Protein AF-0000000087542615 (afdb_homodimer)

Nearest PDB structures (foldseek):
  3e6q-assembly3_H  TM=9.202E-01  e=7.807E-13  Pseudomonas aeruginosa
  4nwq-assembly1_B  TM=9.171E-01  e=1.167E-12  Pseudomonas aeruginosa PAO1
  6c9i-assembly1_H  TM=9.096E-01  e=4.464E-12  Pseudomonas aeruginosa PAO1
  1otg-assembly1_C  TM=8.080E-01  e=9.118E-08  Escherichia coli C
  8ur2-assembly2_E  TM=6.636E-01  e=3.984E-04  Trichomonas vaginalis G3

pLDDT: mean 96.92, std 3.76, range [67.75, 98.94]

Foldseek 3Di:
DKEKEKEWEPLFPLQDFVVLFVQLLVLVVVLVPDDSV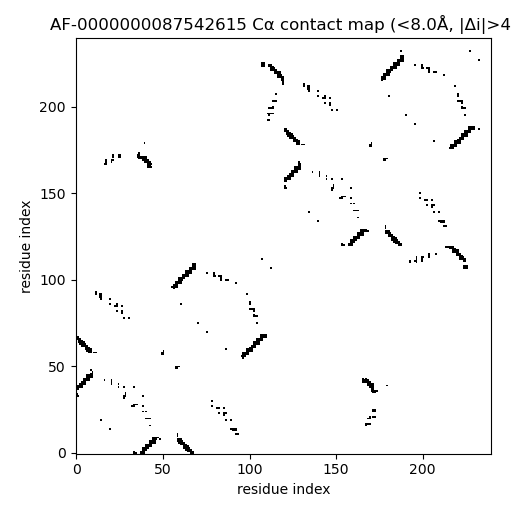PYHYDYDYDYDDDDDDDPFAEIEMEMEMEDAPDDDPVSVVVSFVSSQVSVVVSDDGDPRYHYYYGYHYHHDHPVPDDDDDDDD/DKEKEKEWEPLFPLQDFVVLFVQLLVLVVVLVPDDSVVYHYDYDYDHDDDDPDDDFAEIEMEMEMEDAPDDDPVSVVVSFVSSQVSVVVSDDGDPRYHYYYGYHYHHDHNVPDDDDDDDD

Organism: NCBI:txid47879

Sequence (240 aa):
MPHLHIEYTANLPELNADVALLRLNNTLVASGQFAEADIKSRAVKVEHFRVGTGLGERGFVHVQLALLSGRSPEIKKQLGESLLTVVQDLGPWPAGLSVQFSVEIVDMDRGCYAKAILDSMPHLHIEYTANLPELNADVALLRLNNTLVASGQFAEADIKSRAVKVEHFRVGTGLGERGFVHVQLALLSGRSPEIKKQLGESLLTVVQDLGPWPAGLSVQFSVEIVDMDRGCYAKAILDS

Radius of gyration: 18.82 Å; Cα contacts (8 Å, |Δi|>4): 456; chains: 2; bounding box: 52×52×35 Å

Secondary structure (DSSP, 8-state):
--EEEEEEETT-TT--HHHHHHHHHHHHHHTTSS-GGG-EEEEEEE-S--SSSSSS-EEEEEEEEEEETT--HHHHHHHHHHHHHHHHTT-PPPTT-EEEEEEEEEEE-GGG-EEEEE--/--EEEEEEETT-TT--HHHHHHHHHHHHHHTTSS-GGG-EEEEEEESEEEESSSSS-EEEEEEEEEEEBTB-HHHHHHHHHHHHHHHHTT----TT-EEEEEEEEEEE-GGG--------

Structure (mmCIF, N/CA/C/O backbone):
data_AF-0000000087542615-model_v1
#
loop_
_entity.id
_entity.type
_entity.pdbx_description
1 polymer '5-carboxymethyl-2-hydroxymuconate isomerase'
#
loop_
_atom_site.group_PDB
_atom_site.id
_atom_site.type_symbol
_atom_site.label_atom_id
_atom_site.label_alt_id
_atom_site.label_comp_id
_atom_site.label_asym_id
_atom_site.label_entity_id
_atom_site.label_seq_id
_atom_site.pdbx_PDB_ins_code
_atom_site.Cartn_x
_atom_site.Cartn_y
_atom_site.Cartn_z
_atom_site.occupancy
_atom_site.B_iso_or_equiv
_atom_site.auth_seq_id
_atom_site.auth_comp_id
_atom_site.auth_asym_id
_atom_site.auth_atom_id
_atom_site.pdbx_PDB_model_num
ATOM 1 N N . MET A 1 1 ? -10.469 -1.864 -7.594 1 85.38 1 MET A N 1
ATOM 2 C CA . MET A 1 1 ? -9.594 -2.355 -6.531 1 85.38 1 MET A CA 1
ATOM 3 C C . MET A 1 1 ? -8.438 -1.394 -6.293 1 85.38 1 MET A C 1
ATOM 5 O O . MET A 1 1 ? -7.305 -1.658 -6.715 1 85.38 1 MET A O 1
ATOM 9 N N . PRO A 1 2 ? -8.75 -0.302 -5.691 1 97.94 2 PRO A N 1
ATOM 10 C CA . PRO A 1 2 ? -7.68 0.657 -5.41 1 97.94 2 PRO A CA 1
ATOM 11 C C . PRO A 1 2 ? -7.105 0.508 -4.004 1 97.94 2 PRO A C 1
ATOM 13 O O . PRO A 1 2 ? -7.809 0.064 -3.092 1 97.94 2 PRO A O 1
ATOM 16 N N . HIS A 1 3 ? -5.859 0.748 -3.801 1 98.88 3 HIS A N 1
ATOM 17 C CA . HIS A 1 3 ? -5.16 0.926 -2.533 1 98.88 3 HIS A CA 1
ATOM 18 C C . HIS A 1 3 ? -4.809 2.391 -2.299 1 98.88 3 HIS A C 1
ATOM 20 O O . HIS A 1 3 ? -4.09 2.998 -3.1 1 98.88 3 HIS A O 1
ATOM 26 N N . LEU A 1 4 ? -5.348 2.965 -1.25 1 98.94 4 LEU A N 1
ATOM 27 C CA . LEU A 1 4 ? -5.016 4.336 -0.874 1 98.94 4 LEU A CA 1
ATOM 28 C C . LEU A 1 4 ? -4.145 4.363 0.377 1 98.94 4 LEU A C 1
ATOM 30 O O . LEU A 1 4 ? -4.5 3.768 1.397 1 98.94 4 LEU A O 1
ATOM 34 N N . HIS A 1 5 ? -2.994 4.977 0.31 1 98.81 5 HIS A N 1
ATOM 35 C CA . HIS A 1 5 ? -2.047 5.109 1.412 1 98.81 5 HIS A CA 1
ATOM 36 C C . HIS A 1 5 ? -1.847 6.574 1.793 1 98.81 5 HIS A C 1
ATOM 38 O O . HIS A 1 5 ? -1.534 7.406 0.937 1 98.81 5 HIS A O 1
ATOM 44 N N . ILE A 1 6 ? -1.984 6.871 3.025 1 98.81 6 ILE A N 1
ATOM 45 C CA . ILE A 1 6 ? -1.673 8.203 3.545 1 98.81 6 ILE A CA 1
ATOM 46 C C . ILE A 1 6 ? -0.416 8.133 4.41 1 98.81 6 ILE A C 1
ATOM 48 O O . ILE A 1 6 ? -0.312 7.289 5.301 1 98.81 6 ILE A O 1
ATOM 52 N N . GLU A 1 7 ? 0.52 9 4.125 1 98.88 7 GLU A N 1
ATOM 53 C CA . GLU A 1 7 ? 1.606 9.312 5.043 1 98.88 7 GLU A CA 1
ATOM 54 C C . GLU A 1 7 ? 1.495 10.75 5.555 1 98.88 7 GLU A C 1
ATOM 56 O O . GLU A 1 7 ? 1.266 11.68 4.773 1 98.88 7 GLU A O 1
ATOM 61 N N . TYR A 1 8 ? 1.63 10.914 6.816 1 98.81 8 TYR A N 1
ATOM 62 C CA . TYR A 1 8 ? 1.589 12.258 7.379 1 98.81 8 TYR A CA 1
ATOM 63 C C . TYR A 1 8 ? 2.598 12.406 8.508 1 98.81 8 TYR A C 1
ATOM 65 O O . TYR A 1 8 ? 2.865 11.453 9.242 1 98.81 8 TYR A O 1
ATOM 73 N N . THR A 1 9 ? 3.174 13.594 8.648 1 98.69 9 THR A N 1
ATOM 74 C CA . THR A 1 9 ? 4.262 13.812 9.594 1 98.69 9 THR A CA 1
ATOM 75 C C . THR A 1 9 ? 3.721 13.984 11.008 1 98.69 9 THR A C 1
ATOM 77 O O . THR A 1 9 ? 2.621 14.508 11.203 1 98.69 9 THR A O 1
ATOM 80 N N . ALA A 1 10 ? 4.496 13.594 11.961 1 97.94 10 ALA A N 1
ATOM 81 C CA . ALA A 1 10 ? 4.078 13.453 13.352 1 97.94 10 ALA A CA 1
ATOM 82 C C . ALA A 1 10 ? 3.787 14.82 13.977 1 97.94 10 ALA A C 1
ATOM 84 O O . ALA A 1 10 ? 3.186 14.898 15.047 1 97.94 10 ALA A O 1
ATOM 85 N N . ASN A 1 11 ? 4.215 15.922 13.406 1 97.56 11 ASN A N 1
ATOM 86 C CA . ASN A 1 11 ? 3.977 17.25 13.953 1 97.56 11 ASN A CA 1
ATOM 87 C C . ASN A 1 11 ? 2.633 17.812 13.492 1 97.56 11 ASN A C 1
ATOM 89 O O . ASN A 1 11 ? 2.414 19.031 13.539 1 97.56 11 ASN A O 1
ATOM 93 N N . LEU A 1 12 ? 1.795 16.875 13 1 97.94 12 LEU A N 1
ATOM 94 C CA . LEU A 1 12 ? 0.403 17.188 12.703 1 97.94 12 LEU A CA 1
ATOM 95 C C . LEU A 1 12 ? -0.538 16.469 13.664 1 97.94 12 LEU A C 1
ATOM 97 O O . LEU A 1 12 ? -1.319 15.617 13.242 1 97.94 12 LEU A O 1
ATOM 101 N N . PRO A 1 13 ? -0.555 16.891 14.922 1 94.94 13 PRO A N 1
ATOM 102 C CA . PRO A 1 13 ? -1.226 16.109 15.961 1 94.94 13 PRO A CA 1
ATOM 103 C C . PRO A 1 13 ? -2.746 16.141 15.836 1 94.94 13 PRO A C 1
ATOM 105 O O . PRO A 1 13 ? -3.43 15.25 16.359 1 94.94 13 PRO A O 1
ATOM 108 N N . GLU A 1 14 ? -3.297 17.078 15.141 1 95.56 14 GLU A N 1
ATOM 109 C CA . GLU A 1 14 ? -4.75 17.219 15.055 1 95.56 14 GLU A CA 1
ATOM 110 C C . GLU A 1 14 ? -5.32 16.375 13.922 1 95.56 14 GLU A C 1
ATOM 112 O O . GLU A 1 14 ? -6.535 16.219 13.805 1 95.56 14 GLU A O 1
ATOM 117 N N . LEU A 1 15 ? -4.465 15.898 13.055 1 97.5 15 LEU A N 1
ATOM 118 C CA . LEU A 1 15 ? -4.961 15.039 11.984 1 97.5 15 LEU A CA 1
ATOM 119 C C . LEU A 1 15 ? -5.5 13.727 12.539 1 97.5 15 LEU A C 1
ATOM 121 O O . LEU A 1 15 ? -4.766 12.977 13.188 1 97.5 15 LEU A O 1
ATOM 125 N N . ASN A 1 16 ? -6.734 13.492 12.359 1 97.94 16 ASN A N 1
ATOM 126 C CA . ASN A 1 16 ? -7.391 12.234 12.711 1 97.94 16 ASN A CA 1
ATOM 127 C C . ASN A 1 16 ? -7.383 11.25 11.539 1 97.94 16 ASN A C 1
ATOM 129 O O . ASN A 1 16 ? -8.141 11.422 10.578 1 97.94 16 ASN A O 1
ATOM 133 N N . ALA A 1 17 ? -6.605 10.25 11.664 1 98 17 ALA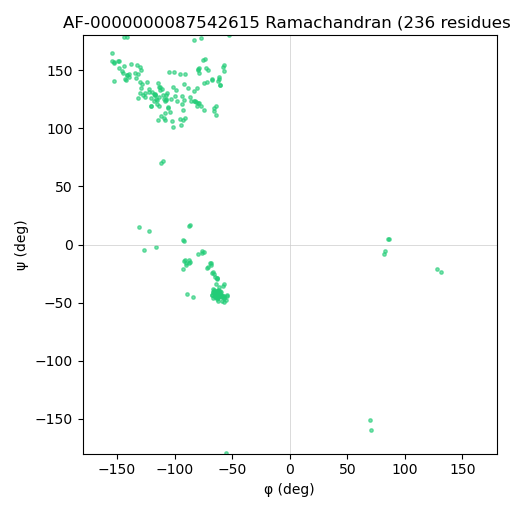 A N 1
ATOM 134 C CA . ALA A 1 17 ? -6.383 9.305 10.562 1 98 17 ALA A CA 1
ATOM 135 C C . ALA A 1 17 ? -7.68 8.594 10.18 1 98 17 ALA A C 1
ATOM 137 O O . ALA A 1 17 ? -7.953 8.383 9 1 98 17 ALA A O 1
ATOM 138 N N . ASP A 1 18 ? -8.484 8.234 11.148 1 97.38 18 ASP A N 1
ATOM 139 C CA . ASP A 1 18 ? -9.719 7.52 10.867 1 97.38 18 ASP A CA 1
ATOM 140 C C . ASP A 1 18 ? -10.695 8.391 10.086 1 97.38 18 ASP A C 1
ATOM 142 O O . ASP A 1 18 ? -11.32 7.926 9.125 1 97.38 18 ASP A O 1
ATOM 146 N N . VAL A 1 19 ? -10.805 9.586 10.508 1 98 19 VAL A N 1
ATOM 147 C CA . VAL A 1 19 ? -11.672 10.531 9.812 1 98 19 VAL A CA 1
ATOM 148 C C . VAL A 1 19 ? -11.141 10.773 8.398 1 98 19 VAL A C 1
ATOM 150 O O . VAL A 1 19 ? -11.906 10.805 7.438 1 98 19 VAL A O 1
ATOM 153 N N . ALA A 1 20 ? -9.805 10.953 8.297 1 98.69 20 ALA A N 1
ATOM 154 C CA . ALA A 1 20 ? -9.188 11.164 6.992 1 98.69 20 ALA A CA 1
ATOM 155 C C . ALA A 1 20 ? -9.5 10.016 6.039 1 98.69 20 ALA A C 1
ATOM 157 O O . ALA A 1 20 ? -9.914 10.242 4.898 1 98.69 20 ALA A O 1
ATOM 158 N N . LEU A 1 21 ? -9.359 8.797 6.512 1 98.75 21 LEU A N 1
ATOM 159 C CA . LEU A 1 21 ? -9.586 7.617 5.676 1 98.75 21 LEU A CA 1
ATOM 160 C C . LEU A 1 21 ? -11.047 7.523 5.25 1 98.75 21 LEU A C 1
ATOM 162 O O . LEU A 1 21 ? -11.344 7.199 4.098 1 98.75 21 LEU A O 1
ATOM 166 N N . LEU A 1 22 ? -11.922 7.809 6.148 1 98.5 22 LEU A N 1
ATOM 167 C CA . LEU A 1 22 ? -13.344 7.762 5.82 1 98.5 22 LEU A CA 1
ATOM 168 C C . LEU A 1 22 ? -13.688 8.789 4.75 1 98.5 22 LEU A C 1
ATOM 170 O O . LEU A 1 22 ? -14.383 8.477 3.777 1 98.5 22 LEU A O 1
ATOM 174 N N . ARG A 1 23 ? -13.188 9.961 4.891 1 98.75 23 ARG A N 1
ATOM 175 C CA . ARG A 1 23 ? -13.492 11.031 3.947 1 98.75 23 ARG A CA 1
ATOM 176 C C . ARG A 1 23 ? -12.891 10.734 2.574 1 98.75 23 ARG A C 1
ATOM 178 O O . ARG A 1 23 ? -13.531 10.969 1.549 1 98.75 23 ARG A O 1
ATOM 185 N N . LEU A 1 24 ? -11.688 10.281 2.574 1 98.88 24 LEU A N 1
ATOM 186 C CA . LEU A 1 24 ? -11.047 9.953 1.305 1 98.88 24 LEU A CA 1
ATOM 187 C C . LEU A 1 24 ? -11.742 8.781 0.625 1 98.88 24 LEU A C 1
ATOM 189 O O . LEU A 1 24 ? -11.953 8.797 -0.59 1 98.88 24 LEU A O 1
ATOM 193 N N . ASN A 1 25 ? -12.148 7.754 1.391 1 98.81 25 ASN A N 1
ATOM 194 C CA . ASN A 1 25 ? -12.914 6.648 0.821 1 98.81 25 ASN A CA 1
ATOM 195 C C . ASN A 1 25 ? -14.242 7.125 0.247 1 98.81 25 ASN A C 1
ATOM 197 O O . ASN A 1 25 ? -14.648 6.688 -0.832 1 98.81 25 ASN A O 1
ATOM 201 N N . ASN A 1 26 ? -14.906 7.996 0.951 1 98.81 26 ASN A N 1
ATOM 202 C CA . ASN A 1 26 ? -16.156 8.547 0.446 1 98.81 26 ASN A CA 1
ATOM 203 C C . ASN A 1 26 ? -15.953 9.289 -0.874 1 98.81 26 ASN A C 1
ATOM 205 O O . ASN A 1 26 ? -16.781 9.195 -1.776 1 98.81 26 ASN A O 1
ATOM 209 N N . THR A 1 27 ? -14.898 10 -0.966 1 98.88 27 THR A N 1
ATOM 210 C CA . THR A 1 27 ? -14.57 10.727 -2.189 1 98.88 27 THR A CA 1
ATOM 211 C C . THR A 1 27 ? -14.367 9.758 -3.352 1 98.88 27 THR A C 1
ATOM 213 O O . THR A 1 27 ? -14.844 10.008 -4.465 1 98.88 27 THR A O 1
ATOM 216 N N . LEU A 1 28 ? -13.688 8.648 -3.102 1 98.81 28 LEU A N 1
ATOM 217 C CA . LEU A 1 28 ? -13.469 7.645 -4.133 1 98.81 28 LEU A CA 1
ATOM 218 C C . LEU A 1 28 ? -14.781 6.996 -4.547 1 98.81 28 LEU A C 1
ATOM 220 O O . LEU A 1 28 ? -15.023 6.766 -5.734 1 98.81 28 LEU A O 1
ATOM 224 N N . VAL A 1 29 ? -15.656 6.734 -3.619 1 98.56 29 VAL A N 1
ATOM 225 C CA . VAL A 1 29 ? -16.969 6.176 -3.926 1 98.56 29 VAL A CA 1
ATOM 226 C C . VAL A 1 29 ? -17.766 7.16 -4.781 1 98.56 29 VAL A C 1
ATOM 228 O O . VAL A 1 29 ? -18.344 6.777 -5.801 1 98.56 29 VAL A O 1
ATOM 231 N N . ALA A 1 30 ? -17.703 8.383 -4.422 1 98.5 30 ALA A N 1
ATOM 232 C CA . ALA A 1 30 ? -18.484 9.43 -5.082 1 98.5 30 ALA A CA 1
ATOM 233 C C . ALA A 1 30 ? -18 9.656 -6.512 1 98.5 30 ALA A C 1
ATOM 235 O O . ALA A 1 30 ? -18.75 10.172 -7.352 1 98.5 30 ALA A O 1
ATOM 236 N N . SER A 1 31 ? -16.781 9.336 -6.781 1 98.25 31 SER A N 1
ATOM 237 C CA . SER A 1 31 ? -16.219 9.508 -8.125 1 98.25 31 SER A CA 1
ATOM 238 C C . SER A 1 31 ? -16.953 8.617 -9.133 1 98.25 31 SER A C 1
ATOM 240 O O . SER A 1 31 ? -16.891 8.859 -10.336 1 98.25 31 SER A O 1
ATOM 242 N N . GLY A 1 32 ? -17.484 7.465 -8.656 1 97.94 32 GLY A N 1
ATOM 243 C CA . GLY A 1 32 ? -18.156 6.512 -9.531 1 97.94 32 GLY A CA 1
ATOM 244 C C . GLY A 1 32 ? -17.203 5.539 -10.188 1 97.94 32 GLY A C 1
ATOM 245 O O . GLY A 1 32 ? -17.625 4.688 -10.977 1 97.94 32 GLY A O 1
ATOM 246 N N . GLN A 1 33 ? -15.938 5.605 -9.82 1 97.81 33 GLN A N 1
ATOM 247 C CA . GLN A 1 33 ? -14.922 4.809 -10.5 1 97.81 33 GLN A CA 1
ATOM 248 C C . GLN A 1 33 ? -14.727 3.465 -9.805 1 97.81 33 GLN A C 1
ATOM 250 O O . GLN A 1 33 ? -14.109 2.555 -10.359 1 97.81 33 GLN A O 1
ATOM 255 N N . PHE A 1 34 ? -15.25 3.285 -8.547 1 98 34 PHE A N 1
ATOM 256 C CA . PHE A 1 34 ? -14.922 2.119 -7.734 1 98 34 PHE A CA 1
ATOM 257 C C . PHE A 1 34 ? -16.156 1.603 -7.008 1 98 34 PHE A C 1
ATOM 259 O O . PHE A 1 34 ? -17 2.387 -6.57 1 98 34 PHE A O 1
ATOM 266 N N . ALA A 1 35 ? -16.203 0.271 -6.883 1 97.12 35 ALA A N 1
ATOM 267 C CA . ALA A 1 35 ? -17.156 -0.292 -5.918 1 97.12 35 ALA A CA 1
ATOM 268 C C . ALA A 1 35 ? -16.688 -0.034 -4.488 1 97.12 35 ALA A C 1
ATOM 270 O O . ALA A 1 35 ? -15.508 -0.179 -4.172 1 97.12 35 ALA A O 1
ATOM 271 N N . GLU A 1 36 ? -17.594 0.274 -3.682 1 97.44 36 GLU A N 1
ATOM 272 C CA . GLU A 1 36 ? -17.328 0.687 -2.305 1 97.44 36 GLU A CA 1
ATOM 273 C C . GLU A 1 36 ? -16.484 -0.342 -1.567 1 97.44 36 GLU A C 1
ATOM 275 O O . GLU A 1 36 ? -15.484 0.009 -0.94 1 97.44 36 GLU A O 1
ATOM 280 N N . ALA A 1 37 ? -16.734 -1.571 -1.674 1 96.06 37 ALA A N 1
ATOM 281 C CA . ALA A 1 37 ? -16.109 -2.627 -0.892 1 96.06 37 ALA A CA 1
ATOM 282 C C . ALA A 1 37 ? -14.719 -2.963 -1.445 1 96.06 37 ALA A C 1
ATOM 284 O O . ALA A 1 37 ? -13.938 -3.664 -0.798 1 96.06 37 ALA A O 1
ATOM 285 N N . ASP A 1 38 ? -14.367 -2.404 -2.609 1 97.56 38 ASP A N 1
ATOM 286 C CA . ASP A 1 38 ? -13.086 -2.709 -3.24 1 97.56 38 ASP A CA 1
ATOM 287 C C . ASP A 1 38 ? -11.992 -1.774 -2.734 1 97.56 38 ASP A C 1
ATOM 289 O O . ASP A 1 38 ? -10.805 -2.018 -2.967 1 97.56 38 ASP A O 1
ATOM 293 N N . ILE A 1 39 ? -12.391 -0.686 -2.104 1 98.69 39 ILE A N 1
ATOM 294 C CA . ILE A 1 39 ? -11.445 0.347 -1.701 1 98.69 39 ILE A CA 1
ATOM 295 C C . ILE A 1 39 ? -10.727 -0.08 -0.422 1 98.69 39 ILE A C 1
ATOM 297 O O . ILE A 1 39 ? -11.367 -0.373 0.589 1 98.69 39 ILE A O 1
ATOM 301 N N . LYS A 1 40 ? -9.422 -0.158 -0.447 1 98.81 40 LYS A N 1
ATOM 302 C CA . LYS A 1 40 ? -8.578 -0.411 0.719 1 98.81 40 LYS A CA 1
ATOM 303 C C . LYS A 1 40 ? -7.691 0.791 1.027 1 98.81 40 LYS A C 1
ATOM 305 O O . LYS A 1 40 ? -6.891 1.21 0.188 1 98.81 40 LYS A O 1
ATOM 310 N N . SER A 1 41 ? -7.832 1.325 2.193 1 98.88 41 SER A N 1
ATOM 311 C CA . SER A 1 41 ? -7.047 2.506 2.535 1 98.88 41 SER A CA 1
ATOM 312 C C . SER A 1 41 ? -6.355 2.34 3.885 1 98.88 41 SER A C 1
ATOM 314 O O . SER A 1 41 ? -6.809 1.566 4.73 1 98.88 41 SER A O 1
ATOM 316 N N . ARG A 1 42 ? -5.223 3.039 4.027 1 98.81 42 ARG A N 1
ATOM 317 C CA . ARG A 1 42 ? -4.492 3.006 5.293 1 98.81 42 ARG A CA 1
ATOM 318 C C . ARG A 1 42 ? -3.664 4.273 5.48 1 98.81 42 ARG A C 1
ATOM 320 O O . ARG A 1 42 ? -3.375 4.98 4.512 1 98.81 42 ARG A O 1
ATOM 327 N N . ALA A 1 43 ? -3.359 4.527 6.762 1 98.81 43 ALA A N 1
ATOM 328 C CA . ALA A 1 43 ? -2.611 5.727 7.133 1 98.81 43 ALA A CA 1
ATOM 329 C C . ALA A 1 43 ? -1.437 5.375 8.039 1 98.81 43 ALA A C 1
ATOM 331 O O . ALA A 1 43 ? -1.56 4.523 8.93 1 98.81 43 ALA A O 1
ATOM 332 N N . VAL A 1 44 ? -0.335 6.035 7.785 1 98.5 44 VAL A N 1
ATOM 333 C CA . VAL A 1 44 ? 0.866 5.875 8.602 1 98.5 44 VAL A CA 1
ATOM 334 C C . VAL A 1 44 ? 1.355 7.242 9.07 1 98.5 44 VAL A C 1
ATOM 336 O O . VAL A 1 44 ? 1.511 8.164 8.266 1 98.5 44 VAL A O 1
ATOM 339 N N . LYS A 1 45 ? 1.57 7.328 10.391 1 98.69 45 LYS A N 1
ATOM 340 C CA . LYS A 1 45 ? 2.25 8.492 10.953 1 98.69 45 LYS A CA 1
ATOM 341 C C . LYS A 1 45 ? 3.766 8.344 10.852 1 98.69 45 LYS A C 1
ATOM 343 O O . LYS A 1 45 ? 4.328 7.34 11.281 1 98.69 45 LYS A O 1
ATOM 348 N N . VAL A 1 46 ? 4.359 9.32 10.211 1 98.5 46 VAL A N 1
ATOM 349 C CA . VAL A 1 46 ? 5.809 9.289 10.031 1 98.5 46 VAL A CA 1
ATOM 350 C C . VAL A 1 46 ? 6.484 10.055 11.172 1 98.5 46 VAL A C 1
ATOM 352 O O . VAL A 1 46 ? 6.379 11.281 11.25 1 98.5 46 VAL A O 1
ATOM 355 N N . GLU A 1 47 ? 7.23 9.32 11.938 1 98.25 47 GLU A N 1
ATOM 356 C CA . GLU A 1 47 ? 7.816 9.898 13.141 1 98.25 47 GLU A CA 1
ATOM 357 C C . GLU A 1 47 ? 9.117 10.625 12.828 1 98.25 47 GLU A C 1
ATOM 359 O O . GLU A 1 47 ? 9.414 11.68 13.406 1 98.25 47 GLU A O 1
ATOM 364 N N . HIS A 1 48 ? 10 10.055 12.047 1 98.06 48 HIS A N 1
ATOM 365 C CA . HIS A 1 48 ? 11.297 10.609 11.664 1 98.06 48 HIS A CA 1
ATOM 366 C C . HIS A 1 48 ? 11.25 11.172 10.242 1 98.06 48 HIS A C 1
ATOM 368 O O . HIS A 1 48 ? 11.148 10.422 9.273 1 98.06 48 HIS A O 1
ATOM 374 N N . PHE A 1 49 ? 11.242 12.492 10.18 1 98.12 49 PHE A N 1
ATOM 375 C CA . PHE A 1 49 ? 11.039 13.141 8.891 1 98.12 49 PHE A CA 1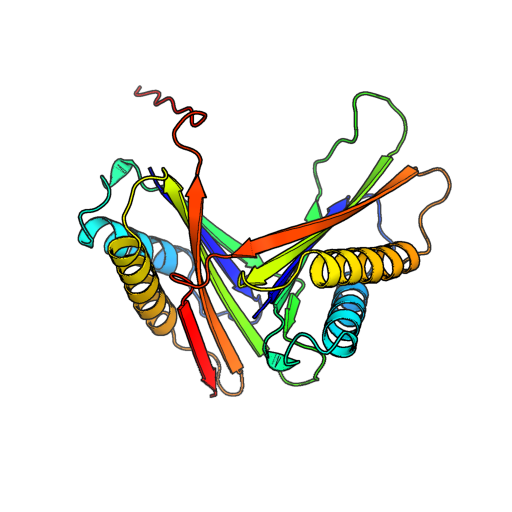
ATOM 376 C C . PHE A 1 49 ? 11.789 14.469 8.828 1 98.12 49 PHE A C 1
ATOM 378 O O . PHE A 1 49 ? 12.227 14.992 9.859 1 98.12 49 PHE A O 1
ATOM 385 N N . ARG A 1 50 ? 12.023 14.836 7.605 1 97.56 50 ARG A N 1
ATOM 386 C CA . ARG A 1 50 ? 12.5 16.172 7.277 1 97.56 50 ARG A CA 1
ATOM 387 C C . ARG A 1 50 ? 11.891 16.672 5.969 1 97.56 50 ARG A C 1
ATOM 389 O O . ARG A 1 50 ? 11.664 15.883 5.051 1 97.56 50 ARG A O 1
ATOM 396 N N . VAL A 1 51 ? 11.594 17.969 5.961 1 97.94 51 VAL A N 1
ATOM 397 C CA . VAL A 1 51 ? 11.273 18.672 4.723 1 97.94 51 VAL A CA 1
ATOM 398 C C . VAL A 1 51 ? 12.359 19.719 4.434 1 97.94 51 VAL A C 1
ATOM 400 O O . VAL A 1 51 ? 12.398 20.781 5.07 1 97.94 51 VAL A O 1
ATOM 403 N N . GLY A 1 52 ? 13.102 19.391 3.486 1 97.5 52 GLY A N 1
ATOM 404 C CA . GLY A 1 52 ? 14.219 20.25 3.158 1 97.5 52 GLY A CA 1
ATOM 405 C C . GLY A 1 52 ? 15.328 20.234 4.195 1 97.5 52 GLY A C 1
ATOM 406 O O . GLY A 1 52 ? 15.516 19.219 4.879 1 97.5 52 GLY A O 1
ATOM 407 N N . THR A 1 53 ? 16.172 21.281 4.188 1 96.75 53 THR A N 1
ATOM 408 C CA . THR A 1 53 ? 17.359 21.344 5.043 1 96.75 53 THR A CA 1
ATOM 409 C C . THR A 1 53 ? 17.25 22.5 6.039 1 96.75 53 THR A C 1
ATOM 411 O O . THR A 1 53 ? 18.125 22.672 6.887 1 96.75 53 THR A O 1
ATOM 414 N N . GLY A 1 54 ? 16.203 23.297 6.008 1 91.25 54 GLY A N 1
ATOM 415 C CA . GLY A 1 54 ? 16.078 24.5 6.832 1 91.25 54 GLY A CA 1
ATOM 416 C C . GLY A 1 54 ? 15.586 24.203 8.234 1 91.25 54 GLY A C 1
ATOM 417 O O . GLY A 1 54 ? 15.242 23.062 8.555 1 91.25 54 GLY A O 1
ATOM 418 N N . LEU A 1 55 ? 15.508 25.266 9.117 1 86.62 55 LEU A N 1
ATOM 419 C CA . LEU A 1 55 ? 15.141 25.156 10.523 1 86.62 55 LEU A CA 1
ATOM 420 C C . LEU A 1 55 ? 13.633 25.312 10.703 1 86.62 55 LEU A C 1
ATOM 422 O O . LEU A 1 55 ? 13.086 24.953 11.742 1 86.62 55 LEU A O 1
ATOM 426 N N . GLY A 1 56 ? 13.008 25.844 9.742 1 87.62 56 GLY A N 1
ATOM 427 C CA . GLY A 1 56 ? 11.57 26.047 9.867 1 87.62 56 GLY A CA 1
ATOM 428 C C . GLY A 1 56 ? 10.797 24.75 10.039 1 87.62 56 GLY A C 1
ATOM 429 O O . GLY A 1 56 ? 11.242 23.688 9.594 1 87.62 56 GLY A O 1
ATOM 430 N N . GLU A 1 57 ? 9.766 24.906 10.844 1 92.69 57 GLU A N 1
ATOM 431 C CA . GLU A 1 57 ? 8.922 23.734 11.047 1 92.69 57 GLU A CA 1
ATOM 432 C C . GLU A 1 57 ? 8.055 23.453 9.828 1 92.69 57 GLU A C 1
ATOM 434 O O . GLU A 1 57 ? 7.254 24.297 9.422 1 92.69 57 GLU A O 1
ATOM 439 N N . ARG A 1 58 ? 8.242 22.391 9.219 1 97.81 58 ARG A N 1
ATOM 440 C CA . ARG A 1 58 ? 7.516 21.969 8.023 1 97.81 58 ARG A CA 1
ATOM 441 C C . ARG A 1 58 ? 7.02 20.547 8.156 1 97.81 58 ARG A C 1
ATOM 443 O O . ARG A 1 58 ? 7.602 19.734 8.891 1 97.81 58 ARG A O 1
ATOM 450 N N . GLY A 1 59 ? 5.914 20.312 7.578 1 98.12 59 GLY A N 1
ATOM 451 C CA . GLY A 1 59 ? 5.359 18.969 7.531 1 98.12 59 GLY A CA 1
ATOM 452 C C . GLY A 1 59 ? 4.695 18.641 6.203 1 98.12 59 GLY A C 1
ATOM 453 O O . GLY A 1 59 ? 4.703 19.469 5.285 1 98.12 59 GLY A O 1
ATOM 454 N N . PHE A 1 60 ? 4.188 17.422 6.078 1 98.88 60 PHE A N 1
ATOM 455 C CA . PHE A 1 60 ? 3.494 17.078 4.844 1 98.88 60 PHE A CA 1
ATOM 456 C C . PHE A 1 60 ? 2.443 16 5.102 1 98.88 60 PHE A C 1
ATOM 458 O O . PHE A 1 60 ? 2.48 15.328 6.133 1 98.88 60 PHE A O 1
ATOM 465 N N . VAL A 1 61 ? 1.476 15.945 4.277 1 98.88 61 VAL A N 1
ATOM 466 C CA . VAL A 1 61 ? 0.542 14.852 4.062 1 98.88 61 VAL A CA 1
ATOM 467 C C . VAL A 1 61 ? 0.633 14.375 2.613 1 98.88 61 VAL A C 1
ATOM 469 O O . VAL A 1 61 ? 0.441 15.156 1.682 1 98.88 61 VAL A O 1
ATOM 472 N N . HIS A 1 62 ? 0.983 13.141 2.42 1 98.94 62 HIS A N 1
ATOM 473 C CA . HIS A 1 62 ? 1.084 12.547 1.09 1 98.94 62 HIS A CA 1
ATOM 474 C C . HIS A 1 62 ? 0.096 11.398 0.919 1 98.94 62 HIS A C 1
ATOM 476 O O . HIS A 1 62 ? 0.008 10.516 1.778 1 98.94 62 HIS A O 1
ATOM 482 N N . VAL A 1 63 ? -0.657 11.453 -0.174 1 98.94 63 VAL A N 1
ATOM 483 C CA . VAL A 1 63 ? -1.611 10.398 -0.511 1 98.94 63 VAL A CA 1
ATOM 484 C C . VAL A 1 63 ? -1.179 9.703 -1.799 1 98.94 63 VAL A C 1
ATOM 486 O O . VAL A 1 63 ? -0.951 10.352 -2.82 1 98.94 63 VAL A O 1
ATOM 489 N N . GLN A 1 64 ? -1.034 8.422 -1.697 1 98.94 64 GLN A N 1
ATOM 490 C CA . GLN A 1 64 ? -0.865 7.609 -2.895 1 98.94 64 GLN A CA 1
ATOM 491 C C . GLN A 1 64 ? -2.113 6.777 -3.174 1 98.94 64 GLN A C 1
ATOM 493 O O . GLN A 1 64 ? -2.604 6.066 -2.293 1 98.94 64 GLN A O 1
ATOM 498 N N . LEU A 1 65 ? -2.66 6.938 -4.363 1 98.94 65 LEU A N 1
ATOM 499 C CA . LEU A 1 65 ? -3.74 6.082 -4.84 1 98.94 65 LEU A CA 1
ATOM 500 C C . LEU A 1 65 ? -3.244 5.141 -5.934 1 98.94 65 LEU A C 1
ATOM 502 O O . LEU A 1 65 ? -2.945 5.574 -7.047 1 98.94 65 LEU A O 1
ATOM 506 N N . ALA A 1 66 ? -3.094 3.857 -5.609 1 98.81 66 ALA A N 1
ATOM 507 C CA . ALA A 1 66 ? -2.781 2.83 -6.602 1 98.81 66 ALA A CA 1
ATOM 508 C C . ALA A 1 66 ? -4.055 2.201 -7.156 1 98.81 66 ALA A C 1
ATOM 510 O O . ALA A 1 66 ? -4.918 1.751 -6.398 1 98.81 66 ALA A O 1
ATOM 511 N N . LEU A 1 67 ? -4.203 2.238 -8.406 1 98.06 67 LEU A N 1
ATOM 512 C CA . LEU A 1 67 ? -5.371 1.654 -9.055 1 98.06 67 LEU A CA 1
ATOM 513 C C . LEU A 1 67 ? -4.965 0.802 -10.25 1 98.06 67 LEU A C 1
ATOM 515 O O . LEU A 1 67 ? -3.877 0.982 -10.805 1 98.06 67 LEU A O 1
ATOM 519 N N . LEU A 1 68 ? -5.797 -0.194 -10.641 1 97.38 68 LEU A N 1
ATOM 520 C CA . LEU A 1 68 ? -5.496 -1 -11.82 1 97.38 68 LEU A CA 1
ATOM 521 C C . LEU A 1 68 ? -5.422 -0.129 -13.07 1 97.38 68 LEU A C 1
ATOM 523 O O . LEU A 1 68 ? -6.223 0.793 -13.242 1 97.38 68 LEU A O 1
ATOM 527 N N . SER A 1 69 ? -4.426 -0.418 -13.883 1 97.06 69 SER A N 1
ATOM 528 C CA . SER A 1 69 ? -4.246 0.34 -15.117 1 97.06 69 SER A CA 1
ATOM 529 C C . SER A 1 69 ? -5.492 0.275 -15.992 1 97.06 69 SER A C 1
ATOM 531 O O . SER A 1 69 ? -6.297 -0.649 -15.867 1 97.06 69 SER A O 1
ATOM 533 N N . GLY A 1 70 ? -5.676 1.365 -16.891 1 96.38 70 GLY A N 1
ATOM 534 C CA . GLY A 1 70 ? -6.789 1.349 -17.828 1 96.38 70 GLY A CA 1
ATOM 535 C C . GLY A 1 70 ? -7.629 2.611 -17.781 1 96.38 70 GLY A C 1
ATOM 536 O O . GLY A 1 70 ? -8.375 2.902 -18.719 1 96.38 70 GLY A O 1
ATOM 537 N N . ARG A 1 71 ? -7.527 3.328 -16.656 1 97.44 71 ARG A N 1
ATOM 538 C CA . ARG A 1 71 ? -8.234 4.602 -16.578 1 97.44 71 ARG A CA 1
ATOM 539 C C . ARG A 1 71 ? -7.547 5.66 -17.438 1 97.44 71 ARG A C 1
ATOM 541 O O . ARG A 1 71 ? -6.324 5.641 -17.594 1 97.44 71 ARG A O 1
ATOM 548 N N . SER A 1 72 ? -8.32 6.59 -17.891 1 98.25 72 SER A N 1
ATOM 549 C CA . SER A 1 72 ? -7.77 7.652 -18.719 1 98.25 72 SER A CA 1
ATOM 550 C C . SER A 1 72 ? -6.996 8.672 -17.891 1 98.25 72 SER A C 1
ATOM 552 O O . SER A 1 72 ? -7.207 8.773 -16.688 1 98.25 72 SER A O 1
ATOM 554 N N . PRO A 1 73 ? -6.082 9.445 -18.547 1 98.12 73 PRO A N 1
ATOM 555 C CA . PRO A 1 73 ? -5.391 10.523 -17.844 1 98.12 73 PRO A CA 1
ATOM 556 C C . PRO A 1 73 ? -6.352 11.539 -17.234 1 98.12 73 PRO A C 1
ATOM 558 O O . PRO A 1 73 ? -6.086 12.078 -16.156 1 98.12 73 PRO A O 1
ATOM 561 N N . GLU A 1 74 ? -7.441 11.758 -17.906 1 98.56 74 GLU A N 1
ATOM 562 C CA . GLU A 1 74 ? -8.422 12.719 -17.406 1 98.56 74 GLU A CA 1
ATOM 563 C C . GLU A 1 74 ? -9.07 12.234 -16.109 1 98.56 74 GLU A C 1
ATOM 565 O O . GLU A 1 74 ? -9.234 13 -15.172 1 98.56 74 GLU A O 1
ATOM 570 N N . ILE A 1 75 ? -9.461 11.031 -16.078 1 98.56 75 ILE A N 1
ATOM 571 C CA . ILE A 1 75 ? -10.062 10.445 -14.891 1 98.56 75 ILE A CA 1
ATOM 572 C C . ILE A 1 75 ? -9.055 10.469 -13.742 1 98.56 75 ILE A C 1
ATOM 574 O O . ILE A 1 75 ? -9.391 10.836 -12.617 1 98.56 75 ILE A O 1
ATOM 578 N N . LYS A 1 76 ? -7.816 10.117 -14.023 1 98.75 76 LYS A N 1
ATOM 579 C CA . LYS A 1 76 ? -6.777 10.117 -13 1 98.75 76 LYS A CA 1
ATOM 580 C C . LYS A 1 76 ? -6.539 11.523 -12.461 1 98.75 76 LYS A C 1
ATOM 582 O O . LYS A 1 76 ? -6.375 11.711 -11.25 1 98.75 76 LYS A O 1
ATOM 587 N N . LYS A 1 77 ? -6.449 12.477 -13.352 1 98.75 77 LYS A N 1
ATOM 588 C CA . LYS A 1 77 ? -6.289 13.867 -12.938 1 98.75 77 LYS A CA 1
ATOM 589 C C . LYS A 1 77 ? -7.43 14.305 -12.023 1 98.75 77 LYS A C 1
ATOM 591 O O . LYS A 1 77 ? -7.199 14.93 -10.984 1 98.75 77 LYS A O 1
ATOM 596 N N . GLN A 1 78 ? -8.648 13.945 -12.398 1 98.75 78 GLN A N 1
ATOM 597 C CA . GLN A 1 78 ? -9.82 14.297 -11.602 1 98.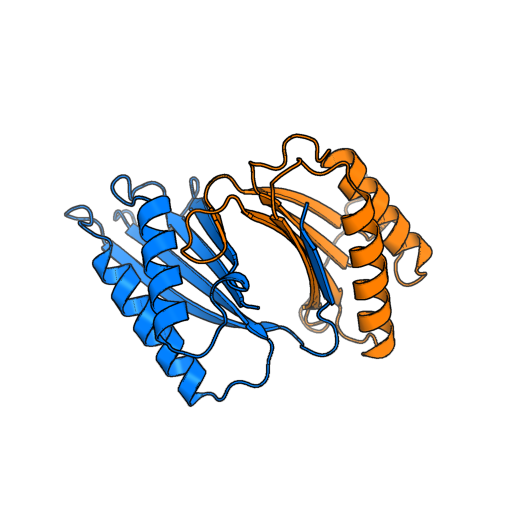75 78 GLN A CA 1
ATOM 598 C C . GLN A 1 78 ? -9.766 13.648 -10.227 1 98.75 78 GLN A C 1
ATOM 600 O O . GLN A 1 78 ? -10.07 14.289 -9.219 1 98.75 78 GLN A O 1
ATOM 605 N N . LEU A 1 79 ? -9.438 12.406 -10.172 1 98.88 79 LEU A N 1
ATOM 606 C CA . LEU A 1 79 ? -9.289 11.719 -8.898 1 98.88 79 LEU A CA 1
ATOM 607 C C . LEU A 1 79 ? -8.258 12.414 -8.016 1 98.88 79 LEU A C 1
ATOM 609 O O . LEU A 1 79 ? -8.516 12.68 -6.84 1 98.88 79 LEU A O 1
ATOM 613 N N . GLY A 1 80 ? -7.098 12.688 -8.586 1 98.88 80 GLY A N 1
ATOM 614 C CA . GLY A 1 80 ? -6.043 13.352 -7.84 1 98.88 80 GLY A CA 1
ATOM 615 C C . GLY A 1 80 ? -6.465 14.688 -7.266 1 98.88 80 GLY A C 1
ATOM 616 O O . GLY A 1 80 ? -6.211 14.969 -6.094 1 98.88 80 GLY A O 1
ATOM 617 N N . GLU A 1 81 ? -7.102 15.484 -8.078 1 98.88 81 GLU A N 1
ATOM 618 C CA . GLU A 1 81 ? -7.547 16.812 -7.652 1 98.88 81 GLU A CA 1
ATOM 619 C C . GLU A 1 81 ? -8.602 16.703 -6.559 1 98.88 81 GLU A C 1
ATOM 621 O O . GLU A 1 81 ? -8.594 17.484 -5.598 1 98.88 81 GLU A O 1
ATOM 626 N N . SER A 1 82 ? -9.547 15.773 -6.719 1 98.88 82 SER A N 1
ATOM 627 C CA . SER A 1 82 ? -10.578 15.578 -5.707 1 98.88 82 SER A CA 1
ATOM 628 C C . SER A 1 82 ? -9.977 15.148 -4.375 1 98.88 82 SER A C 1
ATOM 630 O O . SER A 1 82 ? -10.375 15.648 -3.318 1 98.88 82 SER A O 1
ATOM 632 N N . LEU A 1 83 ? -9.023 14.266 -4.387 1 98.94 83 LEU A N 1
ATOM 633 C CA . LEU A 1 83 ? -8.367 13.797 -3.17 1 98.94 83 LEU A CA 1
ATOM 634 C C . LEU A 1 83 ? -7.566 14.922 -2.521 1 98.94 83 LEU A C 1
ATOM 636 O O . LEU A 1 83 ? -7.555 15.055 -1.295 1 98.94 83 LEU A O 1
ATOM 640 N N . LEU A 1 84 ? -6.895 15.695 -3.369 1 98.94 84 LEU A N 1
ATOM 641 C CA . LEU A 1 84 ? -6.109 16.812 -2.844 1 98.94 84 LEU A CA 1
ATOM 642 C C . LEU A 1 84 ? -7 17.797 -2.104 1 98.94 84 LEU A C 1
ATOM 644 O O . LEU A 1 84 ? -6.637 18.281 -1.029 1 98.94 84 LEU A O 1
ATOM 648 N N . THR A 1 85 ? -8.148 18.094 -2.66 1 98.81 85 THR A N 1
ATOM 649 C CA . THR A 1 85 ? -9.102 19 -2.027 1 98.81 85 THR A CA 1
ATOM 650 C C . THR A 1 85 ? -9.508 18.484 -0.65 1 98.81 85 THR A C 1
ATOM 652 O O . THR A 1 85 ? -9.539 19.25 0.319 1 98.81 85 THR A O 1
ATOM 655 N N . VAL A 1 86 ? -9.789 17.234 -0.544 1 98.81 86 VAL A N 1
ATOM 656 C CA . VAL A 1 86 ? -10.195 16.625 0.721 1 98.81 86 VAL A CA 1
ATOM 657 C C . VAL A 1 86 ? -9.055 16.734 1.733 1 98.81 86 VAL A C 1
ATOM 659 O O . VAL A 1 86 ? -9.273 17.125 2.885 1 98.81 86 VAL A O 1
ATOM 662 N N . VAL A 1 87 ? -7.836 16.406 1.338 1 98.75 87 VAL A N 1
ATOM 663 C CA . VAL A 1 87 ? -6.684 16.422 2.234 1 98.75 87 VAL A CA 1
ATOM 664 C C . VAL A 1 87 ? -6.465 17.828 2.785 1 98.75 87 VAL A C 1
ATOM 666 O O . VAL A 1 87 ? -6.211 18 3.98 1 98.75 87 VAL A O 1
ATOM 669 N N . GLN A 1 88 ? -6.602 18.797 1.965 1 98.12 88 GLN A N 1
ATOM 670 C CA . GLN A 1 88 ? -6.426 20.172 2.383 1 98.12 88 GLN A CA 1
ATOM 671 C C . GLN A 1 88 ? -7.465 20.578 3.428 1 98.12 88 GLN A C 1
ATOM 673 O O . GLN A 1 88 ? -7.184 21.391 4.309 1 98.12 88 GLN A O 1
ATOM 678 N N . ASP A 1 89 ? -8.578 19.969 3.342 1 97.81 89 ASP A N 1
ATOM 679 C CA . ASP A 1 89 ? -9.711 20.344 4.176 1 97.81 89 ASP A CA 1
ATOM 680 C C . ASP A 1 89 ? -9.742 19.547 5.469 1 97.81 89 ASP A C 1
ATOM 682 O O . ASP A 1 89 ? -10.68 19.656 6.262 1 97.81 89 ASP A O 1
ATOM 686 N N . LEU A 1 90 ? -8.773 18.703 5.711 1 97 90 LEU A N 1
ATOM 687 C CA . LEU A 1 90 ? -8.734 17.859 6.906 1 97 90 LEU A CA 1
ATOM 688 C C . LEU A 1 90 ? -8.352 18.688 8.133 1 97 90 LEU A C 1
ATOM 690 O O . LEU A 1 90 ? -8.516 18.234 9.266 1 97 90 LEU A O 1
ATOM 694 N N . GLY A 1 91 ? -8.008 19.906 7.984 1 90.94 91 GLY A N 1
ATOM 695 C CA . GLY A 1 91 ? -7.566 20.734 9.094 1 90.94 91 GLY A CA 1
ATOM 696 C C . GLY A 1 91 ? -8.578 20.797 10.227 1 90.94 91 GLY A C 1
ATOM 697 O O . GLY A 1 91 ? -9.57 20.078 10.227 1 90.94 91 GLY A O 1
ATOM 698 N N . PRO A 1 92 ? -8.242 21.531 11.234 1 94.81 92 PRO A N 1
ATOM 699 C CA . PRO A 1 92 ? -7.293 22.641 11.203 1 94.81 92 PRO A CA 1
ATOM 700 C C . PRO A 1 92 ? -5.836 22.172 11.227 1 94.81 92 PRO A C 1
ATOM 702 O O . PRO A 1 92 ? -5.535 21.109 11.781 1 94.81 92 PRO A O 1
ATOM 705 N N . TRP A 1 93 ? -5.027 22.969 10.555 1 95.94 93 TRP A N 1
ATOM 706 C CA . TRP A 1 93 ? -3.58 22.766 10.555 1 95.94 93 TRP A CA 1
ATOM 707 C C . TRP A 1 93 ? -2.896 23.719 11.523 1 95.94 93 TRP A C 1
ATOM 709 O O . TRP A 1 93 ? -3.379 24.844 11.742 1 95.94 93 TRP A O 1
ATOM 719 N N . PRO A 1 94 ? -1.794 23.312 12.125 1 94.69 94 PRO A N 1
ATOM 720 C CA . PRO A 1 94 ? -1.134 24.156 13.125 1 94.69 94 PRO A CA 1
ATOM 721 C C . PRO A 1 94 ? -0.67 25.484 12.555 1 94.69 94 PRO A C 1
ATOM 723 O O . PRO A 1 94 ? -0.155 25.547 11.438 1 94.69 94 PRO A O 1
ATOM 726 N N . ALA A 1 95 ? -0.842 26.453 13.422 1 92.25 95 ALA A N 1
ATOM 727 C CA . ALA A 1 95 ? -0.361 27.781 13.047 1 92.25 95 ALA A CA 1
ATOM 728 C C . ALA A 1 95 ? 1.162 27.812 12.961 1 92.25 95 ALA A C 1
ATOM 730 O O . ALA A 1 95 ? 1.849 27.219 13.797 1 92.25 95 ALA A O 1
ATOM 731 N N . GLY A 1 96 ? 1.716 28.531 11.984 1 92.12 96 GLY A N 1
ATOM 732 C CA . GLY A 1 96 ? 3.154 28.719 11.875 1 92.12 96 GLY A CA 1
ATOM 733 C C . GLY A 1 96 ? 3.85 27.547 11.203 1 92.12 96 GLY A C 1
ATOM 734 O O . GLY A 1 96 ? 5.062 27.594 10.969 1 92.12 96 GLY A O 1
ATOM 735 N N . LEU A 1 97 ? 3.152 26.5 10.977 1 95.12 97 LEU A N 1
ATOM 736 C CA . LEU A 1 97 ? 3.699 25.312 10.32 1 95.12 97 LEU A CA 1
ATOM 737 C C . LEU A 1 97 ? 3.352 25.312 8.836 1 95.12 97 LEU A C 1
ATOM 739 O O . LEU A 1 97 ? 2.188 25.484 8.461 1 95.12 97 LEU A O 1
ATOM 743 N N . SER A 1 98 ? 4.348 25.234 8.023 1 96.75 98 SER A N 1
ATOM 744 C CA . SER A 1 98 ? 4.105 25.031 6.602 1 96.75 98 SER A CA 1
ATOM 745 C C . SER A 1 98 ? 3.834 23.562 6.285 1 96.75 98 SER A C 1
ATOM 747 O O . SER A 1 98 ? 4.688 22.703 6.527 1 96.75 98 SER A O 1
ATOM 749 N N . VAL A 1 99 ? 2.682 23.328 5.773 1 98.12 99 VAL A N 1
ATOM 750 C CA . VAL A 1 99 ? 2.312 21.938 5.484 1 98.12 99 VAL A CA 1
ATOM 751 C C . VAL A 1 99 ? 2.186 21.75 3.975 1 98.12 99 VAL A C 1
ATOM 753 O O . VAL A 1 99 ? 1.504 22.516 3.297 1 98.12 99 VAL A O 1
ATOM 756 N N . GLN A 1 100 ? 2.828 20.812 3.416 1 98.56 100 GLN A N 1
ATOM 757 C CA . GLN A 1 100 ? 2.705 20.453 2.01 1 98.56 100 GLN A CA 1
ATOM 758 C C . GLN A 1 100 ? 1.771 19.25 1.834 1 98.56 100 GLN A C 1
ATOM 760 O O . GLN A 1 100 ? 1.857 18.281 2.58 1 98.56 100 GLN A O 1
ATOM 765 N N . PHE A 1 101 ? 0.831 19.391 0.846 1 98.81 101 PHE A N 1
ATOM 766 C CA . PHE A 1 101 ? -0.091 18.312 0.489 1 98.81 101 PHE A CA 1
ATOM 767 C C . PHE A 1 101 ? 0.208 17.797 -0.91 1 98.81 101 PHE A C 1
ATOM 769 O O . PHE A 1 101 ? 0.414 18.578 -1.842 1 98.81 101 PHE A O 1
ATOM 776 N N . SER A 1 102 ? 0.22 16.5 -1.067 1 98.94 102 SER A N 1
ATOM 777 C CA . SER A 1 102 ? 0.455 15.93 -2.389 1 98.94 102 SER A CA 1
ATOM 778 C C . SER A 1 102 ? -0.349 14.648 -2.588 1 98.94 102 SER A C 1
ATOM 780 O O . SER A 1 102 ? -0.653 13.945 -1.624 1 98.94 102 SE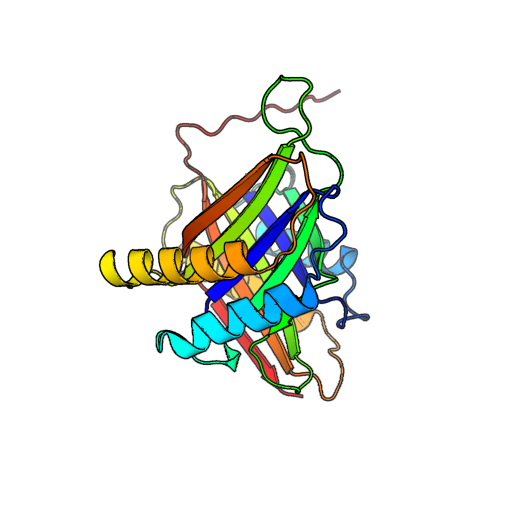R A O 1
ATOM 782 N N . VAL A 1 103 ? -0.735 14.398 -3.85 1 98.94 103 VAL A N 1
ATOM 783 C CA . VAL A 1 103 ? -1.426 13.18 -4.266 1 98.94 103 VAL A CA 1
ATOM 784 C C . VAL A 1 103 ? -0.721 12.578 -5.48 1 98.94 103 VAL A C 1
ATOM 786 O O . VAL A 1 103 ? -0.365 13.289 -6.418 1 98.94 103 VAL A O 1
ATOM 789 N N . GLU A 1 104 ? -0.468 11.344 -5.367 1 98.88 104 GLU A N 1
ATOM 790 C CA . GLU A 1 104 ? 0.114 10.562 -6.453 1 98.88 104 GLU A CA 1
ATOM 791 C C . GLU A 1 104 ? -0.834 9.453 -6.91 1 98.88 104 GLU A C 1
ATOM 793 O O . GLU A 1 104 ? -1.385 8.727 -6.082 1 98.88 104 GLU A O 1
ATOM 798 N N . ILE A 1 105 ? -1.063 9.391 -8.227 1 98.75 105 ILE A N 1
ATOM 799 C CA . ILE A 1 105 ? -1.801 8.266 -8.797 1 98.75 105 ILE A CA 1
ATOM 800 C C . ILE A 1 105 ? -0.823 7.262 -9.398 1 98.75 105 ILE A C 1
ATOM 802 O O . ILE A 1 105 ? 0.062 7.633 -10.172 1 98.75 105 ILE A O 1
ATOM 806 N N . VAL A 1 106 ? -0.929 6.004 -9.039 1 98.19 106 VAL A N 1
ATOM 807 C CA . VAL A 1 106 ? -0.029 4.949 -9.492 1 98.19 106 VAL A CA 1
ATOM 808 C C . VAL A 1 106 ? -0.83 3.85 -10.18 1 98.19 106 VAL A C 1
ATOM 810 O O . VAL A 1 106 ? -1.836 3.375 -9.648 1 98.19 106 VAL A O 1
ATOM 813 N N . ASP A 1 107 ? -0.331 3.402 -11.375 1 97.81 107 ASP A N 1
ATOM 814 C CA . ASP A 1 107 ? -0.953 2.277 -12.062 1 97.81 107 ASP A CA 1
ATOM 815 C C . ASP A 1 107 ? -0.385 0.947 -11.57 1 97.81 107 ASP A C 1
ATOM 817 O O . ASP A 1 107 ? 0.833 0.762 -11.531 1 97.81 107 ASP A O 1
ATOM 821 N N . MET A 1 108 ? -1.245 0.081 -11.18 1 97.5 108 MET A N 1
ATOM 822 C CA . MET A 1 108 ? -0.88 -1.32 -10.992 1 97.5 108 MET A CA 1
ATOM 823 C C . MET A 1 108 ? -1.127 -2.121 -12.266 1 97.5 108 MET A C 1
ATOM 825 O O . MET A 1 108 ? -2.127 -1.908 -12.953 1 97.5 108 MET A O 1
ATOM 829 N N . ASP A 1 109 ? -0.203 -2.99 -12.586 1 95.19 109 ASP A N 1
ATOM 830 C CA . ASP A 1 109 ? -0.348 -3.818 -13.781 1 95.19 109 ASP A CA 1
ATOM 831 C C . ASP A 1 109 ? -1.523 -4.781 -13.641 1 95.19 109 ASP A C 1
ATOM 833 O O . ASP A 1 109 ? -1.459 -5.738 -12.867 1 95.19 109 ASP A O 1
ATOM 837 N N . ARG A 1 110 ? -2.502 -4.605 -14.438 1 93.75 110 ARG A N 1
ATOM 838 C CA . ARG A 1 110 ? -3.738 -5.379 -14.383 1 93.75 110 ARG A CA 1
ATOM 839 C C . ARG A 1 110 ? -3.473 -6.852 -14.688 1 93.75 110 ARG A C 1
ATOM 841 O O . ARG A 1 110 ? -4.145 -7.73 -14.148 1 93.75 110 ARG A O 1
ATOM 848 N N . GLY A 1 111 ? -2.52 -7.078 -15.555 1 92.38 111 GLY A N 1
ATOM 849 C CA . GLY A 1 111 ? -2.262 -8.422 -16.047 1 92.38 111 GLY A CA 1
ATOM 850 C C . GLY A 1 111 ? -1.692 -9.344 -14.977 1 92.38 111 GLY A C 1
ATOM 851 O O . GLY A 1 111 ? -1.728 -10.57 -15.125 1 92.38 111 GLY A O 1
ATOM 852 N N . CYS A 1 112 ? -1.185 -8.742 -13.93 1 92.12 112 CYS A N 1
ATOM 853 C CA . CYS A 1 112 ? -0.548 -9.594 -12.93 1 92.12 112 CYS A CA 1
ATOM 854 C C . CYS A 1 112 ? -1.042 -9.258 -11.531 1 92.12 112 CYS A C 1
ATOM 856 O O . CYS A 1 112 ? -0.407 -9.625 -10.539 1 92.12 112 CYS A O 1
ATOM 858 N N . TYR A 1 113 ? -2.08 -8.562 -11.508 1 96.19 113 TYR A N 1
ATOM 859 C CA . TYR A 1 113 ? -2.729 -8.359 -10.219 1 96.19 113 TYR A CA 1
ATOM 860 C C . TYR A 1 113 ? -3.629 -9.531 -9.867 1 96.19 113 TYR A C 1
ATOM 862 O O . TYR A 1 113 ? -4.398 -10.008 -10.703 1 96.19 113 TYR A O 1
ATOM 870 N N . ALA A 1 114 ? -3.525 -10.031 -8.664 1 97.06 114 ALA A N 1
ATOM 871 C CA . ALA A 1 114 ? -4.355 -11.141 -8.195 1 97.06 114 ALA A CA 1
ATOM 872 C C . ALA A 1 114 ? -5.105 -10.773 -6.922 1 97.06 114 ALA A C 1
ATOM 874 O O . ALA A 1 114 ? -4.562 -10.094 -6.047 1 97.06 114 ALA A O 1
ATOM 875 N N . LYS A 1 115 ? -6.367 -11.227 -6.875 1 97.19 115 LYS A N 1
ATOM 876 C CA . LYS A 1 115 ? -7.199 -10.898 -5.719 1 97.19 115 LYS A CA 1
ATOM 877 C C . LYS A 1 115 ? -8.133 -12.055 -5.371 1 97.19 115 LYS A C 1
ATOM 879 O O . LYS A 1 115 ? -8.547 -12.82 -6.25 1 97.19 115 LYS A O 1
ATOM 884 N N . ALA A 1 116 ? -8.398 -12.18 -4.105 1 97.38 116 ALA A N 1
ATOM 885 C CA . ALA A 1 116 ? -9.406 -13.102 -3.57 1 97.38 116 ALA A CA 1
ATOM 886 C C . ALA A 1 116 ? -10.117 -12.492 -2.367 1 97.38 116 ALA A C 1
ATOM 888 O O . ALA A 1 116 ? -9.594 -11.578 -1.724 1 97.38 116 ALA A O 1
ATOM 889 N N . ILE A 1 117 ? -11.328 -12.93 -2.148 1 96.19 117 ILE A N 1
ATOM 890 C CA . ILE A 1 117 ? -12.109 -12.477 -1.002 1 96.19 117 ILE A CA 1
ATOM 891 C C . ILE A 1 117 ? -12.594 -13.688 -0.198 1 96.19 117 ILE A C 1
ATOM 893 O O . ILE A 1 117 ? -13.023 -14.688 -0.771 1 96.19 117 ILE A O 1
ATOM 897 N N . LEU A 1 118 ? -12.383 -13.633 1.029 1 93.94 118 LEU A N 1
ATOM 898 C CA . LEU A 1 118 ? -12.953 -14.602 1.959 1 93.94 118 LEU A CA 1
ATOM 899 C C . LEU A 1 118 ? -14.062 -13.969 2.793 1 93.94 118 LEU A C 1
ATOM 901 O O . LEU A 1 118 ? -13.828 -13 3.516 1 93.94 118 LEU A O 1
ATOM 905 N N . ASP A 1 119 ? -15.305 -14.461 2.549 1 85.94 119 ASP A N 1
ATOM 906 C CA . ASP A 1 119 ? -16.453 -14.023 3.34 1 85.94 119 ASP A CA 1
ATOM 907 C C . ASP A 1 119 ? -16.812 -15.07 4.395 1 85.94 119 ASP A C 1
ATOM 909 O O . ASP A 1 119 ? -16.984 -16.25 4.082 1 85.94 119 ASP A O 1
ATOM 913 N N . SER A 1 120 ? -16.391 -14.805 5.652 1 67.75 120 SER A N 1
ATOM 914 C CA . SER A 1 120 ? -16.812 -15.781 6.656 1 67.75 120 SER A CA 1
ATOM 915 C C . SER A 1 120 ? -18.141 -15.383 7.301 1 67.75 120 SER A C 1
ATOM 917 O O . SER A 1 120 ? -18.469 -14.195 7.367 1 67.75 120 SER A O 1
ATOM 919 N N . MET B 1 1 ? 16.531 -10.609 -7.344 1 87 1 MET B N 1
ATOM 920 C CA . MET B 1 1 ? 16.578 -9.625 -6.27 1 87 1 MET B CA 1
ATOM 921 C C . MET B 1 1 ? 15.203 -9.008 -6.031 1 87 1 MET B C 1
ATOM 923 O O . MET B 1 1 ? 14.969 -7.855 -6.406 1 87 1 MET B O 1
ATOM 927 N N . PRO B 1 2 ? 14.422 -9.797 -5.551 1 97.75 2 PRO B N 1
ATOM 928 C CA . PRO B 1 2 ? 13.07 -9.289 -5.277 1 97.75 2 PRO B CA 1
ATOM 929 C C . PRO B 1 2 ? 12.93 -8.727 -3.865 1 97.75 2 PRO B C 1
ATOM 931 O O . PRO B 1 2 ? 13.672 -9.125 -2.961 1 97.75 2 PRO B O 1
ATOM 934 N N . HIS B 1 3 ? 12.086 -7.688 -3.689 1 98.88 3 HIS B N 1
ATOM 935 C CA . HIS B 1 3 ? 11.555 -7.184 -2.428 1 98.88 3 HIS B CA 1
ATOM 936 C C . HIS B 1 3 ? 10.094 -7.574 -2.252 1 98.88 3 HIS B C 1
ATOM 938 O O . HIS B 1 3 ? 9.25 -7.227 -3.082 1 98.88 3 HIS B O 1
ATOM 944 N N . LEU B 1 4 ? 9.82 -8.344 -1.216 1 98.94 4 LEU B N 1
ATOM 945 C CA . LEU B 1 4 ? 8.438 -8.688 -0.879 1 98.94 4 LEU B CA 1
ATOM 946 C C . LEU B 1 4 ? 7.984 -7.941 0.367 1 98.94 4 LEU B C 1
ATOM 948 O O . LEU B 1 4 ? 8.648 -7.988 1.404 1 98.94 4 LEU B O 1
ATOM 952 N N . HIS B 1 5 ? 6.855 -7.207 0.226 1 98.81 5 HIS B N 1
ATOM 953 C CA . HIS B 1 5 ? 6.27 -6.434 1.314 1 98.81 5 HIS B CA 1
ATOM 954 C C . HIS B 1 5 ? 4.844 -6.891 1.608 1 98.81 5 HIS B C 1
ATOM 956 O O . HIS B 1 5 ? 3.998 -6.918 0.71 1 98.81 5 HIS B O 1
ATOM 962 N N . ILE B 1 6 ? 4.617 -7.219 2.854 1 98.81 6 ILE B N 1
ATOM 963 C CA . ILE B 1 6 ? 3.266 -7.559 3.285 1 98.81 6 ILE B CA 1
ATOM 964 C C . ILE B 1 6 ? 2.703 -6.434 4.152 1 98.81 6 ILE B C 1
ATOM 966 O O . ILE B 1 6 ? 3.357 -5.98 5.094 1 98.81 6 ILE B O 1
ATOM 970 N N . GLU B 1 7 ? 1.501 -5.988 3.787 1 98.81 7 GLU B N 1
ATOM 971 C CA . GLU B 1 7 ? 0.667 -5.199 4.691 1 98.81 7 GLU B CA 1
ATOM 972 C C . GLU B 1 7 ? -0.562 -5.988 5.137 1 98.81 7 GLU B C 1
ATOM 974 O O . GLU B 1 7 ? -1.215 -6.645 4.32 1 98.81 7 GLU B O 1
ATOM 979 N N . TYR B 1 8 ? -0.836 -5.965 6.395 1 98.81 8 TYR B N 1
ATOM 980 C CA . TYR B 1 8 ? -2.037 -6.625 6.895 1 98.81 8 TYR B CA 1
ATOM 981 C C . TYR B 1 8 ? -2.691 -5.797 7.996 1 98.81 8 TYR B C 1
ATOM 983 O O . TYR B 1 8 ? -2.004 -5.141 8.781 1 98.81 8 TYR B O 1
ATOM 991 N N . THR B 1 9 ? -4.023 -5.848 8.055 1 98.56 9 THR B N 1
ATOM 992 C CA . THR B 1 9 ? -4.766 -4.98 8.961 1 98.56 9 THR B CA 1
ATOM 993 C C . THR B 1 9 ? -4.738 -5.535 10.383 1 98.56 9 THR B C 1
ATOM 995 O O . THR B 1 9 ? -4.703 -6.754 10.578 1 98.56 9 THR B O 1
ATOM 998 N N . ALA B 1 10 ? -4.824 -4.676 11.359 1 98.06 10 ALA B N 1
ATOM 999 C CA . ALA B 1 10 ? -4.594 -4.988 12.766 1 98.06 10 ALA B CA 1
ATOM 1000 C C . ALA B 1 10 ? -5.703 -5.879 13.32 1 98.06 10 ALA B C 1
ATOM 1002 O O . ALA B 1 10 ? -5.559 -6.465 14.398 1 98.06 10 ALA B O 1
ATOM 1003 N N . ASN B 1 11 ? -6.812 -5.996 12.656 1 97.44 11 ASN B N 1
ATOM 1004 C CA . ASN B 1 11 ? -7.918 -6.816 13.141 1 97.44 11 ASN B CA 1
ATOM 1005 C C . ASN B 1 11 ? -7.781 -8.266 12.688 1 97.44 11 ASN B C 1
ATOM 1007 O O . ASN B 1 11 ? -8.758 -9.023 12.703 1 97.44 11 ASN B O 1
ATOM 1011 N N . LEU B 1 12 ? -6.559 -8.625 12.227 1 97.81 12 LEU B N 1
ATOM 1012 C CA . LEU B 1 12 ? -6.188 -10.008 11.945 1 97.81 12 LEU B CA 1
ATOM 1013 C C . LEU B 1 12 ? -5.164 -10.516 12.953 1 97.81 12 LEU B C 1
ATOM 1015 O O . LEU B 1 12 ? -4.023 -10.812 12.586 1 97.81 12 LEU B O 1
ATOM 1019 N N . PRO B 1 13 ? -5.594 -10.75 14.172 1 95.38 13 PRO B N 1
ATOM 1020 C CA . PRO B 1 13 ? -4.648 -10.992 15.266 1 95.38 13 PRO B CA 1
ATOM 1021 C C . PRO B 1 13 ? -3.963 -12.352 15.156 1 95.38 13 PRO B C 1
ATOM 1023 O O . PRO B 1 13 ? -2.889 -12.555 15.727 1 95.38 13 PRO B O 1
ATOM 1026 N N . GLU B 1 14 ? -4.488 -13.297 14.445 1 95.94 14 GLU B N 1
ATOM 1027 C CA . GLU B 1 14 ? -3.938 -14.648 14.375 1 95.94 14 GLU B CA 1
ATOM 1028 C C . GLU B 1 14 ? -2.863 -14.75 13.297 1 95.94 14 GLU B C 1
ATOM 1030 O O . GLU B 1 14 ? -2.168 -15.766 13.203 1 95.94 14 GLU B O 1
ATOM 1035 N N . LEU B 1 15 ? -2.805 -13.781 12.422 1 97.5 15 LEU B N 1
ATOM 1036 C CA . LEU B 1 15 ? -1.76 -13.812 11.398 1 97.5 15 LEU B CA 1
ATOM 1037 C C . LEU B 1 15 ? -0.378 -13.711 12.039 1 97.5 15 LEU B C 1
ATOM 1039 O O . LEU B 1 15 ? -0.082 -12.734 12.734 1 97.5 15 LEU B O 1
ATOM 1043 N N . ASN B 1 16 ? 0.439 -14.68 11.867 1 98.19 16 ASN B N 1
ATOM 1044 C CA . ASN B 1 16 ? 1.834 -14.703 12.289 1 98.19 16 ASN B CA 1
ATOM 1045 C C . ASN B 1 16 ? 2.77 -14.234 11.18 1 98.19 16 ASN B C 1
ATOM 1047 O O . ASN B 1 16 ? 3.023 -14.969 10.227 1 98.19 16 ASN B O 1
ATOM 1051 N N . ALA B 1 17 ? 3.287 -13.062 11.367 1 98.31 17 ALA B N 1
ATOM 1052 C CA . ALA B 1 17 ? 4.074 -12.414 10.312 1 98.31 17 ALA B CA 1
ATOM 1053 C C . ALA B 1 17 ? 5.328 -13.227 9.992 1 98.31 17 ALA B C 1
ATOM 1055 O O . ALA B 1 17 ? 5.727 -13.328 8.828 1 98.31 17 ALA B O 1
ATOM 1056 N N . ASP B 1 18 ? 5.969 -13.773 11.016 1 98.56 18 ASP B N 1
ATOM 1057 C CA . ASP B 1 18 ? 7.18 -14.555 10.789 1 98.56 18 ASP B CA 1
ATOM 1058 C C . ASP B 1 18 ? 6.887 -15.781 9.93 1 98.56 18 ASP B C 1
ATOM 1060 O O . ASP B 1 18 ? 7.625 -16.078 8.984 1 98.56 18 ASP B O 1
ATOM 1064 N N . VAL B 1 19 ? 5.875 -16.438 10.242 1 98.62 19 VAL B N 1
ATOM 1065 C CA . VAL B 1 19 ? 5.469 -17.625 9.492 1 98.62 19 VAL B CA 1
ATOM 1066 C C . VAL B 1 19 ? 5.078 -17.219 8.07 1 98.62 19 VAL B C 1
ATOM 1068 O O . VAL B 1 19 ? 5.449 -17.891 7.102 1 98.62 19 VAL B O 1
ATOM 1071 N N . ALA B 1 20 ? 4.301 -16.141 7.938 1 98.81 20 ALA B N 1
ATOM 1072 C CA . ALA B 1 20 ? 3.885 -15.648 6.629 1 98.81 20 ALA B CA 1
ATOM 1073 C C . ALA B 1 20 ? 5.094 -15.375 5.738 1 98.81 20 ALA B C 1
ATOM 1075 O O . ALA B 1 20 ? 5.141 -15.828 4.59 1 98.81 20 ALA B O 1
ATOM 1076 N N . LEU B 1 21 ? 6.102 -14.664 6.289 1 98.88 21 LEU B N 1
ATOM 1077 C CA . LEU B 1 21 ? 7.289 -14.297 5.52 1 98.88 21 LEU B CA 1
ATOM 1078 C C . LEU B 1 21 ? 8.07 -15.539 5.113 1 98.88 21 LEU B C 1
ATOM 1080 O O . LEU B 1 21 ? 8.555 -15.633 3.979 1 98.88 21 LEU B O 1
ATOM 1084 N N . LEU B 1 22 ? 8.18 -16.453 5.992 1 98.88 22 LEU B N 1
ATOM 1085 C CA . LEU B 1 22 ? 8.891 -17.688 5.684 1 98.88 22 LEU B CA 1
ATOM 1086 C C . LEU B 1 22 ? 8.195 -18.438 4.555 1 98.88 22 LEU B C 1
ATOM 1088 O O . LEU B 1 22 ? 8.852 -18.875 3.602 1 98.88 22 LEU B O 1
ATOM 1092 N N . ARG B 1 23 ? 6.934 -18.625 4.617 1 98.88 23 ARG B N 1
ATOM 1093 C CA . ARG B 1 23 ? 6.176 -19.359 3.619 1 98.88 23 ARG B CA 1
ATOM 1094 C C . ARG B 1 23 ? 6.223 -18.672 2.264 1 98.88 23 ARG B C 1
ATOM 1096 O O . ARG B 1 23 ? 6.359 -19.328 1.229 1 98.88 23 ARG B O 1
ATOM 1103 N N . LEU B 1 24 ? 6.094 -17.391 2.271 1 98.88 24 LEU B N 1
ATOM 1104 C CA . LEU B 1 24 ? 6.145 -16.641 1.021 1 98.88 24 LEU B CA 1
ATOM 1105 C C . LEU B 1 24 ? 7.539 -16.703 0.406 1 98.88 24 LEU B C 1
ATOM 1107 O O . LEU B 1 24 ? 7.68 -16.875 -0.808 1 98.88 24 LEU B O 1
ATOM 1111 N N . ASN B 1 25 ? 8.562 -16.547 1.263 1 98.88 25 ASN B N 1
ATOM 1112 C CA . ASN B 1 25 ? 9.93 -16.688 0.768 1 98.88 25 ASN B CA 1
ATOM 1113 C C . ASN B 1 25 ? 10.164 -18.078 0.178 1 98.88 25 ASN B C 1
ATOM 1115 O O . ASN B 1 25 ? 10.789 -18.219 -0.875 1 98.88 25 ASN B O 1
ATOM 1119 N N . ASN B 1 26 ? 9.695 -19.125 0.822 1 98.88 26 ASN B N 1
ATOM 1120 C CA . ASN B 1 26 ? 9.82 -20.484 0.297 1 98.88 26 ASN B CA 1
ATOM 1121 C C . ASN B 1 26 ? 9.133 -20.625 -1.06 1 98.88 26 ASN B C 1
ATOM 1123 O O . ASN B 1 26 ? 9.641 -21.312 -1.949 1 98.88 26 ASN B O 1
ATOM 1127 N N . THR B 1 27 ? 8 -20.031 -1.205 1 98.81 27 THR B N 1
ATOM 1128 C CA . THR B 1 27 ? 7.27 -20.047 -2.465 1 98.81 27 THR B CA 1
ATOM 1129 C C . THR B 1 27 ? 8.086 -19.406 -3.578 1 98.81 27 THR B C 1
ATOM 1131 O O . THR B 1 27 ? 8.133 -19.906 -4.699 1 98.81 27 THR B O 1
ATOM 1134 N N . LEU B 1 28 ? 8.719 -18.234 -3.262 1 98.81 28 LEU B N 1
ATOM 1135 C CA . LEU B 1 28 ? 9.562 -17.562 -4.242 1 98.81 28 LEU B CA 1
ATOM 1136 C C . LEU B 1 28 ? 10.758 -18.422 -4.621 1 98.81 28 LEU B C 1
ATOM 1138 O O . LEU B 1 28 ? 11.117 -18.5 -5.797 1 98.81 28 LEU B O 1
ATOM 1142 N N . VAL B 1 29 ? 11.375 -19.109 -3.682 1 98.75 29 VAL B N 1
ATOM 1143 C CA . VAL B 1 29 ? 12.492 -20.016 -3.957 1 98.75 29 VAL B CA 1
ATOM 1144 C C . VAL B 1 29 ? 12.023 -21.141 -4.859 1 98.75 29 VAL B C 1
ATOM 1146 O O . VAL B 1 29 ? 12.672 -21.453 -5.863 1 98.75 29 VAL B O 1
ATOM 1149 N N . ALA B 1 30 ? 10.914 -21.703 -4.543 1 98.56 30 ALA B N 1
ATOM 1150 C CA . ALA B 1 30 ? 10.383 -22.859 -5.246 1 98.56 30 ALA B CA 1
ATOM 1151 C C . ALA B 1 30 ? 10.016 -22.516 -6.688 1 98.56 30 ALA B C 1
ATOM 1153 O O . ALA B 1 30 ? 9.93 -23.391 -7.543 1 98.56 30 ALA B O 1
ATOM 1154 N N . SER B 1 31 ? 9.734 -21.266 -6.93 1 98.12 31 SER B N 1
ATOM 1155 C CA . SER B 1 31 ? 9.391 -20.828 -8.281 1 98.12 31 SER B CA 1
ATOM 1156 C C . SER B 1 31 ? 10.547 -21.031 -9.242 1 98.12 31 SER B C 1
ATOM 1158 O O . SER B 1 31 ? 10.352 -21.062 -10.461 1 98.12 31 SER B O 1
ATOM 1160 N N . GLY B 1 32 ? 11.797 -20.969 -8.703 1 97.88 32 GLY B N 1
ATOM 1161 C CA . GLY B 1 32 ? 12.992 -21.094 -9.523 1 97.88 32 GLY B CA 1
ATOM 1162 C C . GLY B 1 32 ? 13.438 -19.781 -10.133 1 97.88 32 GLY B C 1
ATOM 1163 O O . GLY B 1 32 ? 14.438 -19.734 -10.859 1 97.88 32 GLY B O 1
ATOM 1164 N N . GLN B 1 33 ? 12.75 -18.703 -9.758 1 97.69 33 GLN B N 1
ATOM 1165 C CA . GLN B 1 33 ? 13.016 -17.422 -10.391 1 97.69 33 GLN B CA 1
ATOM 1166 C C . GLN B 1 33 ? 14.078 -16.641 -9.633 1 97.69 33 GLN B C 1
ATOM 1168 O O . GLN B 1 33 ? 14.625 -15.656 -10.148 1 97.69 33 GLN B O 1
ATOM 1173 N N . PHE B 1 34 ? 14.391 -17.062 -8.422 1 97.81 34 PHE B N 1
ATOM 1174 C CA . PHE B 1 34 ? 15.242 -16.25 -7.555 1 97.81 34 PHE B CA 1
ATOM 1175 C C . PHE B 1 34 ? 16.234 -17.141 -6.805 1 97.81 34 PHE B C 1
ATOM 1177 O O . PHE B 1 34 ? 15.906 -18.25 -6.414 1 97.81 34 PHE B O 1
ATOM 1184 N N . ALA B 1 35 ? 17.406 -16.562 -6.59 1 97.12 35 ALA B N 1
ATOM 1185 C CA . ALA B 1 35 ? 18.297 -17.156 -5.59 1 97.12 35 ALA B CA 1
ATOM 1186 C C . ALA B 1 35 ? 17.797 -16.859 -4.176 1 97.12 35 ALA B C 1
ATOM 1188 O O . ALA B 1 35 ? 17.391 -15.742 -3.873 1 97.12 35 ALA B O 1
ATOM 1189 N N . GLU B 1 36 ? 17.891 -17.828 -3.395 1 97.94 36 GLU B N 1
ATOM 1190 C CA . GLU B 1 36 ? 17.344 -17.766 -2.041 1 97.94 36 GLU B CA 1
ATOM 1191 C C . GLU B 1 36 ? 17.891 -16.547 -1.287 1 97.94 36 GLU B C 1
ATOM 1193 O O . GLU B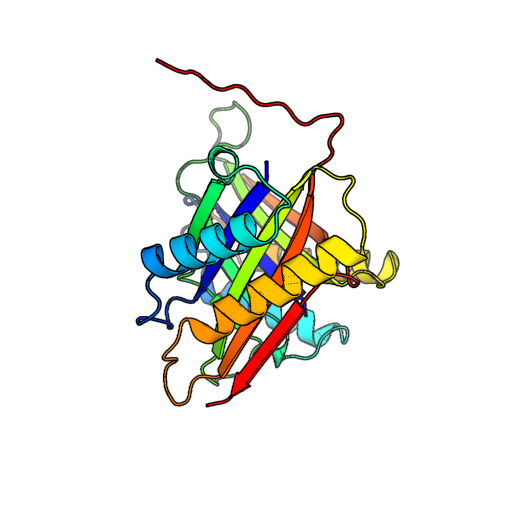 1 36 ? 17.125 -15.812 -0.666 1 97.94 36 GLU B O 1
ATOM 1198 N N . ALA B 1 37 ? 19.156 -16.297 -1.383 1 97.06 37 ALA B N 1
ATOM 1199 C CA . ALA B 1 37 ? 19.812 -15.266 -0.587 1 97.06 37 ALA B CA 1
ATOM 1200 C C . ALA B 1 37 ? 19.5 -13.867 -1.123 1 97.06 37 ALA B C 1
ATOM 1202 O O . ALA B 1 37 ? 19.766 -12.867 -0.463 1 97.06 37 ALA B O 1
ATOM 1203 N N . ASP B 1 38 ? 18.844 -13.805 -2.254 1 97.56 38 ASP B N 1
ATOM 1204 C CA . ASP B 1 38 ? 18.547 -12.516 -2.869 1 97.56 38 ASP B CA 1
ATOM 1205 C C . ASP B 1 38 ? 17.203 -11.977 -2.389 1 97.56 38 ASP B C 1
ATOM 1207 O O . ASP B 1 38 ? 16.875 -10.812 -2.613 1 97.56 38 ASP B O 1
ATOM 1211 N N . ILE B 1 39 ? 16.391 -12.836 -1.787 1 98.69 39 ILE B N 1
ATOM 1212 C CA . ILE B 1 39 ? 15.023 -12.477 -1.426 1 98.69 39 ILE B CA 1
ATOM 1213 C C . ILE B 1 39 ? 15.023 -11.648 -0.144 1 98.69 39 ILE B C 1
ATOM 1215 O O . ILE B 1 39 ? 15.578 -12.07 0.873 1 98.69 39 ILE B O 1
ATOM 1219 N N . LYS B 1 40 ? 14.508 -10.484 -0.184 1 98.81 40 LYS B N 1
ATOM 1220 C CA . LYS B 1 40 ? 14.273 -9.625 0.972 1 98.81 40 LYS B CA 1
ATOM 1221 C C . LYS B 1 40 ? 12.781 -9.414 1.212 1 98.81 40 LYS B C 1
ATOM 1223 O O . LYS B 1 40 ? 12.07 -8.938 0.331 1 98.81 40 LYS B O 1
ATOM 1228 N N . SER B 1 41 ? 12.258 -9.82 2.377 1 98.88 41 SER B N 1
ATOM 1229 C CA . SER B 1 41 ? 10.828 -9.68 2.66 1 98.88 41 SER B CA 1
ATOM 1230 C C . SER B 1 41 ? 10.594 -9 4.004 1 98.88 41 SER B C 1
ATOM 1232 O O . SER B 1 41 ? 11.469 -9.008 4.871 1 98.88 41 SER B O 1
ATOM 1234 N N . ARG B 1 42 ? 9.492 -8.297 4.121 1 98.88 42 ARG B N 1
ATOM 1235 C CA . ARG B 1 42 ? 9.102 -7.645 5.367 1 98.88 42 ARG B CA 1
ATOM 1236 C C . ARG B 1 42 ? 7.586 -7.574 5.504 1 98.88 42 ARG B C 1
ATOM 1238 O O . ARG B 1 42 ? 6.863 -7.695 4.516 1 98.88 42 ARG B O 1
ATOM 1245 N N . ALA B 1 43 ? 7.133 -7.445 6.707 1 98.81 43 ALA B N 1
ATOM 1246 C CA . ALA B 1 43 ? 5.711 -7.352 7.027 1 98.81 43 ALA B CA 1
ATOM 1247 C C . ALA B 1 43 ? 5.43 -6.141 7.914 1 98.81 43 ALA B C 1
ATOM 1249 O O . ALA B 1 43 ? 6.207 -5.832 8.82 1 98.81 43 ALA B O 1
ATOM 1250 N N . VAL B 1 44 ? 4.34 -5.457 7.59 1 98.44 44 VAL B N 1
ATOM 1251 C CA . VAL B 1 44 ? 3.883 -4.328 8.391 1 98.44 44 VAL B CA 1
ATOM 1252 C C . VAL B 1 44 ? 2.428 -4.539 8.797 1 98.44 44 VAL B C 1
ATOM 1254 O O . VAL B 1 44 ? 1.572 -4.82 7.957 1 98.44 44 VAL B O 1
ATOM 1257 N N . LYS B 1 45 ? 2.195 -4.426 10.117 1 98.75 45 LYS B N 1
ATOM 1258 C CA . LYS B 1 45 ? 0.825 -4.367 10.617 1 98.75 45 LYS B CA 1
ATOM 1259 C C . LYS B 1 45 ? 0.26 -2.955 10.508 1 98.75 45 LYS B C 1
ATOM 1261 O O . LYS B 1 45 ? 0.857 -2 11.008 1 98.75 45 LYS B O 1
ATOM 1266 N N . VAL B 1 46 ? -0.846 -2.867 9.812 1 98.38 46 VAL B N 1
ATOM 1267 C CA . VAL B 1 46 ? -1.462 -1.562 9.602 1 98.38 46 VAL B CA 1
ATOM 1268 C C . VAL B 1 46 ? -2.506 -1.303 10.68 1 98.38 46 VAL B C 1
ATOM 1270 O O . VAL B 1 46 ? -3.508 -2.016 10.773 1 98.38 46 VAL B O 1
ATOM 1273 N N . GLU B 1 47 ? -2.318 -0.208 11.461 1 98 47 GLU B N 1
ATOM 1274 C CA . GLU B 1 47 ? -3.184 0.072 12.602 1 98 47 GLU B CA 1
ATOM 1275 C C . GLU B 1 47 ? -4.391 0.906 12.188 1 98 47 GLU B C 1
ATOM 1277 O O . GLU B 1 47 ? -5.5 0.697 12.688 1 98 47 GLU B O 1
ATOM 1282 N N . HIS B 1 48 ? -4.156 1.883 11.375 1 98.19 48 HIS B N 1
ATOM 1283 C CA . HIS B 1 48 ? -5.23 2.732 10.867 1 98.19 48 HIS B CA 1
ATOM 1284 C C . HIS B 1 48 ? -5.578 2.377 9.43 1 98.19 48 HIS B C 1
ATOM 1286 O O . HIS B 1 48 ? -4.77 2.584 8.516 1 98.19 48 HIS B O 1
ATOM 1292 N N . PHE B 1 49 ? -6.766 1.891 9.273 1 98.62 49 PHE B N 1
ATOM 1293 C CA . PHE B 1 49 ? -7.176 1.398 7.965 1 98.62 49 PHE B CA 1
ATOM 1294 C C . PHE B 1 49 ? -8.688 1.467 7.809 1 98.62 49 PHE B C 1
ATOM 1296 O O . PHE B 1 49 ? -9.414 1.673 8.789 1 98.62 49 PHE B O 1
ATOM 1303 N N . ARG B 1 50 ? -9.086 1.337 6.531 1 98.19 50 ARG B N 1
ATOM 1304 C CA . ARG B 1 50 ? -10.492 1.191 6.18 1 98.19 50 ARG B CA 1
ATOM 1305 C C . ARG B 1 50 ? -10.656 0.413 4.879 1 98.19 50 ARG B C 1
ATOM 1307 O O . ARG B 1 50 ? -9.852 0.562 3.955 1 98.19 50 ARG B O 1
ATOM 1314 N N . VAL B 1 51 ? -11.656 -0.414 4.902 1 98.25 51 VAL B N 1
ATOM 1315 C CA . VAL B 1 51 ? -12.148 -0.993 3.654 1 98.25 51 VAL B CA 1
ATOM 1316 C C . VAL B 1 51 ? -13.539 -0.451 3.34 1 98.25 51 VAL B C 1
ATOM 1318 O O . VAL B 1 51 ? -14.508 -0.775 4.031 1 98.25 51 VAL B O 1
ATOM 1321 N N . GLY B 1 52 ? -13.555 0.355 2.283 1 98.06 52 GLY B N 1
ATOM 1322 C CA . GLY B 1 52 ? -14.805 1.002 1.922 1 98.06 52 GLY B CA 1
ATOM 1323 C C . GLY B 1 52 ? -15.234 2.061 2.918 1 98.06 52 GLY B C 1
ATOM 1324 O O . GLY B 1 52 ? -14.406 2.807 3.441 1 98.06 52 GLY B O 1
ATOM 1325 N N . THR B 1 53 ? -16.562 2.256 3.027 1 97.81 53 THR B N 1
ATOM 1326 C CA . THR B 1 53 ? -17.125 3.281 3.895 1 97.81 53 THR B CA 1
ATOM 1327 C C . THR B 1 53 ? -18.156 2.678 4.844 1 97.81 53 THR B C 1
ATOM 1329 O O . THR B 1 53 ? -18.719 3.379 5.684 1 97.81 53 THR B O 1
ATOM 1332 N N . GLY B 1 54 ? -18.406 1.441 4.664 1 91.62 54 GLY B N 1
ATOM 1333 C CA . GLY B 1 54 ? -19.469 0.798 5.422 1 91.62 54 GLY B CA 1
ATOM 1334 C C . GLY B 1 54 ? -19.062 0.479 6.852 1 91.62 54 GLY B C 1
ATOM 1335 O O . GLY B 1 54 ? -17.922 0.706 7.25 1 91.62 54 GLY B O 1
ATOM 1336 N N . LEU B 1 55 ? -19.984 -0.063 7.621 1 86.38 55 LEU B N 1
ATOM 1337 C CA . LEU B 1 55 ? -19.797 -0.316 9.047 1 86.38 55 LEU B CA 1
ATOM 1338 C C . LEU B 1 55 ? -19.281 -1.731 9.281 1 86.38 55 LEU B C 1
ATOM 1340 O O . LEU B 1 55 ? -18.766 -2.037 10.359 1 86.38 55 LEU B O 1
ATOM 1344 N N . GLY B 1 56 ? -19.5 -2.613 8.305 1 85.69 56 GLY B N 1
ATOM 1345 C CA . GLY B 1 56 ? -19.047 -3.984 8.484 1 85.69 56 GLY B CA 1
ATOM 1346 C C . GLY B 1 56 ? -17.562 -4.09 8.758 1 85.69 56 GLY B C 1
ATOM 1347 O O . GLY B 1 56 ? -16.781 -3.207 8.383 1 85.69 56 GLY B O 1
ATOM 1348 N N . GLU B 1 57 ? -17.234 -5.137 9.531 1 92.19 57 GLU B N 1
ATOM 1349 C CA . GLU B 1 57 ? -15.812 -5.355 9.805 1 92.19 57 GLU B CA 1
ATOM 1350 C C . GLU B 1 57 ? -15.109 -5.984 8.602 1 92.19 57 GLU B C 1
ATOM 1352 O O . GLU B 1 57 ? -15.477 -7.078 8.164 1 92.19 57 GLU B O 1
ATOM 1357 N N . ARG B 1 58 ? -14.227 -5.379 8.102 1 97.44 58 ARG B N 1
ATOM 1358 C CA . ARG B 1 58 ? -13.453 -5.816 6.945 1 97.44 58 ARG B CA 1
ATOM 1359 C C . ARG B 1 58 ? -11.961 -5.602 7.176 1 97.44 58 ARG B C 1
ATOM 1361 O O . ARG B 1 58 ? -11.57 -4.715 7.938 1 97.44 58 ARG B O 1
ATOM 1368 N N . GLY B 1 59 ? -11.203 -6.438 6.621 1 97.81 59 GLY B N 1
ATOM 1369 C CA . GLY B 1 59 ? -9.75 -6.316 6.648 1 97.81 59 GLY B CA 1
ATOM 1370 C C . GLY B 1 59 ? -9.086 -6.773 5.359 1 97.81 59 GLY B C 1
ATOM 1371 O O . GLY B 1 59 ? -9.773 -7.191 4.422 1 97.81 59 GLY B O 1
ATOM 1372 N N . PHE B 1 60 ? -7.77 -6.66 5.305 1 98.69 60 PHE B N 1
ATOM 1373 C CA . PHE B 1 60 ? -7.09 -7.125 4.105 1 98.69 60 PHE B CA 1
ATOM 1374 C C . PHE B 1 60 ? -5.66 -7.551 4.422 1 98.69 60 PHE B C 1
ATOM 1376 O O . PHE B 1 60 ? -5.121 -7.195 5.473 1 98.69 60 PHE B O 1
ATOM 1383 N N . VAL B 1 61 ? -5.129 -8.344 3.627 1 98.81 61 VAL B N 1
ATOM 1384 C CA . VAL B 1 61 ? -3.717 -8.672 3.463 1 98.81 61 VAL B CA 1
ATOM 1385 C C . VAL B 1 61 ? -3.275 -8.352 2.035 1 98.81 61 VAL B C 1
ATOM 1387 O O . VAL B 1 61 ? -3.834 -8.883 1.072 1 98.81 61 VAL B O 1
ATOM 1390 N N . HIS B 1 62 ? -2.338 -7.477 1.895 1 98.88 62 HIS B N 1
ATOM 1391 C CA . HIS B 1 62 ? -1.826 -7.09 0.585 1 98.88 62 HIS B CA 1
ATOM 1392 C C . HIS B 1 62 ? -0.336 -7.387 0.464 1 98.88 62 HIS B C 1
ATOM 1394 O O . HIS B 1 62 ? 0.448 -7.02 1.342 1 98.88 62 HIS B O 1
ATOM 1400 N N . VAL B 1 63 ? 0.043 -8.023 -0.613 1 98.88 63 VAL B N 1
ATOM 1401 C CA . VAL B 1 63 ? 1.435 -8.367 -0.892 1 98.88 63 VAL B CA 1
ATOM 1402 C C . VAL B 1 63 ? 1.905 -7.633 -2.145 1 98.88 63 VAL B C 1
ATOM 1404 O O . VAL B 1 63 ? 1.266 -7.711 -3.195 1 98.88 63 VAL B O 1
ATOM 1407 N N . GLN B 1 64 ? 2.955 -6.953 -1.961 1 98.88 64 GLN B N 1
ATOM 1408 C CA . GLN B 1 64 ? 3.66 -6.398 -3.113 1 98.88 64 GLN B CA 1
ATOM 1409 C C . GLN B 1 64 ? 4.98 -7.125 -3.354 1 98.88 64 GLN B C 1
ATOM 1411 O O . GLN B 1 64 ? 5.805 -7.238 -2.445 1 98.88 64 GLN B O 1
ATOM 1416 N N . LEU B 1 65 ? 5.168 -7.625 -4.523 1 98.88 65 LEU B N 1
ATOM 1417 C CA . LEU B 1 65 ? 6.449 -8.18 -4.953 1 98.88 65 LEU B CA 1
ATOM 1418 C C . LEU B 1 65 ? 7.105 -7.281 -5.996 1 98.88 65 LEU B C 1
ATOM 1420 O O . LEU B 1 65 ? 6.633 -7.191 -7.129 1 98.88 65 LEU B O 1
ATOM 1424 N N . ALA B 1 66 ? 8.156 -6.621 -5.598 1 98.69 66 ALA B N 1
ATOM 1425 C CA . ALA B 1 66 ? 8.969 -5.844 -6.531 1 98.69 66 ALA B CA 1
ATOM 1426 C C . ALA B 1 66 ? 10.141 -6.672 -7.062 1 98.69 66 ALA B C 1
ATOM 1428 O O . ALA B 1 66 ? 10.891 -7.27 -6.289 1 98.69 66 ALA B O 1
ATOM 1429 N N . LEU B 1 67 ? 10.25 -6.707 -8.289 1 97.88 67 LEU B N 1
ATOM 1430 C CA . LEU B 1 67 ? 11.328 -7.473 -8.906 1 97.88 67 LEU B CA 1
ATOM 1431 C C . LEU B 1 67 ? 11.945 -6.707 -10.07 1 97.88 67 LEU B C 1
ATOM 1433 O O . LEU B 1 67 ? 11.312 -5.805 -10.633 1 97.88 67 LEU B O 1
ATOM 1437 N N . LEU B 1 68 ? 13.195 -6.977 -10.414 1 97.19 68 LEU B N 1
ATOM 1438 C CA . LEU B 1 68 ? 13.812 -6.328 -11.555 1 97.19 68 LEU B CA 1
ATOM 1439 C C . LEU B 1 68 ? 13.055 -6.645 -12.844 1 97.19 68 LEU B C 1
ATOM 1441 O O . LEU B 1 68 ? 12.609 -7.773 -13.039 1 97.19 68 LEU B O 1
ATOM 1445 N N . SER B 1 69 ? 12.898 -5.57 -13.625 1 96.62 69 SER B N 1
ATOM 1446 C CA . SER B 1 69 ? 12.18 -5.738 -14.883 1 96.62 69 SER B CA 1
ATOM 1447 C C . SER B 1 69 ? 12.844 -6.789 -15.766 1 96.62 69 SER B C 1
ATOM 1449 O O . SER B 1 69 ? 14.031 -7.082 -15.602 1 96.62 69 SER B O 1
ATOM 1451 N N . GLY B 1 70 ? 11.961 -7.453 -16.656 1 95.5 70 GLY B N 1
ATOM 1452 C CA . GLY B 1 70 ? 12.523 -8.406 -17.609 1 95.5 70 GLY B CA 1
ATOM 1453 C C . GLY B 1 70 ? 11.789 -9.734 -17.625 1 95.5 70 GLY B C 1
ATOM 1454 O O . GLY B 1 70 ? 11.891 -10.5 -18.578 1 95.5 70 GLY B O 1
ATOM 1455 N N . ARG B 1 71 ? 11.125 -10.039 -16.516 1 96.81 71 ARG B N 1
ATOM 1456 C CA . ARG B 1 71 ? 10.328 -11.258 -16.516 1 96.81 71 ARG B CA 1
ATOM 1457 C C . ARG B 1 71 ? 9.094 -11.109 -17.406 1 96.81 71 ARG B C 1
ATOM 1459 O O . ARG B 1 71 ? 8.547 -10.016 -17.547 1 96.81 71 ARG B O 1
ATOM 1466 N N . SER B 1 72 ? 8.664 -12.203 -17.953 1 97.31 72 SER B N 1
ATOM 1467 C CA . SER B 1 72 ? 7.5 -12.18 -18.844 1 97.31 72 SER B CA 1
ATOM 1468 C C . SER B 1 72 ? 6.211 -11.992 -18.047 1 97.31 72 SER B C 1
ATOM 1470 O O . SER B 1 72 ? 6.168 -12.266 -16.844 1 97.31 72 SER B O 1
ATOM 1472 N N . PRO B 1 73 ? 5.125 -11.531 -18.734 1 96.75 73 PRO B N 1
ATOM 1473 C CA . PRO B 1 73 ? 3.818 -11.422 -18.078 1 96.75 73 PRO B CA 1
ATOM 1474 C C . PRO B 1 73 ? 3.328 -12.75 -17.516 1 96.75 73 PRO B C 1
ATOM 1476 O O . PRO B 1 73 ? 2.701 -12.781 -16.453 1 96.75 73 PRO B O 1
ATOM 1479 N N . GLU B 1 74 ? 3.631 -13.812 -18.234 1 97.5 74 GLU B N 1
ATOM 1480 C CA . GLU B 1 74 ? 3.207 -15.133 -17.797 1 97.5 74 GLU B CA 1
ATOM 1481 C C . GLU B 1 74 ? 3.879 -15.516 -16.469 1 97.5 74 GLU B C 1
ATOM 1483 O O . GLU B 1 74 ? 3.229 -16.031 -15.57 1 97.5 74 GLU B O 1
ATOM 1488 N N . ILE B 1 75 ? 5.137 -15.289 -16.359 1 98.12 75 ILE B N 1
ATOM 1489 C CA . ILE B 1 75 ? 5.879 -15.578 -15.141 1 98.12 75 ILE B CA 1
ATOM 1490 C C . ILE B 1 75 ? 5.348 -14.719 -14 1 98.12 75 ILE B C 1
ATOM 1492 O O . ILE B 1 75 ? 5.125 -15.211 -12.891 1 98.12 75 ILE B O 1
ATOM 1496 N N . LYS B 1 76 ? 5.129 -13.461 -14.25 1 98.25 76 LYS B N 1
ATOM 1497 C CA . LYS B 1 76 ? 4.613 -12.547 -13.227 1 98.25 76 LYS B CA 1
ATOM 1498 C C . LYS B 1 76 ? 3.236 -12.992 -12.742 1 98.25 76 LYS B C 1
ATOM 1500 O O . LYS B 1 76 ? 2.957 -12.969 -11.547 1 98.25 76 LYS B O 1
ATOM 1505 N N . LYS B 1 77 ? 2.42 -13.367 -13.688 1 97.75 77 LYS B N 1
ATOM 1506 C CA . LYS B 1 77 ? 1.09 -13.859 -13.336 1 97.75 77 LYS B CA 1
ATOM 1507 C C . LYS B 1 77 ? 1.176 -15.102 -12.461 1 97.75 77 LYS B C 1
ATOM 1509 O O . LYS B 1 77 ? 0.47 -15.219 -11.453 1 97.75 77 LYS B O 1
ATOM 1514 N N . GLN B 1 78 ? 2.051 -15.984 -12.852 1 97.94 78 GLN B N 1
ATOM 1515 C CA . GLN B 1 78 ? 2.234 -17.219 -12.086 1 97.94 78 GLN B CA 1
ATOM 1516 C C . GLN B 1 78 ? 2.732 -16.922 -10.68 1 97.94 78 GLN B C 1
ATOM 1518 O O . GLN B 1 78 ? 2.256 -17.516 -9.703 1 97.94 78 GLN B O 1
ATOM 1523 N N . LEU B 1 79 ? 3.684 -16.047 -10.555 1 98.56 79 LEU B N 1
ATOM 1524 C CA . LEU B 1 79 ? 4.184 -15.641 -9.242 1 98.56 79 LEU B CA 1
ATOM 1525 C C . LEU B 1 79 ? 3.062 -15.062 -8.391 1 98.56 79 LEU B C 1
ATOM 1527 O O . LEU B 1 79 ? 2.9 -15.445 -7.227 1 98.56 79 LEU B O 1
ATOM 1531 N N . GLY B 1 80 ? 2.299 -14.156 -8.961 1 98.5 80 GLY B N 1
ATOM 1532 C CA . GLY B 1 80 ? 1.194 -13.539 -8.242 1 98.5 80 GLY B CA 1
ATOM 1533 C C . GLY B 1 80 ? 0.179 -14.547 -7.734 1 98.5 80 GLY B C 1
ATOM 1534 O O . GLY B 1 80 ? -0.241 -14.484 -6.578 1 98.5 80 GLY B O 1
ATOM 1535 N N . GLU B 1 81 ? -0.179 -15.492 -8.586 1 98.31 81 GLU B N 1
ATOM 1536 C CA . GLU B 1 81 ? -1.167 -16.5 -8.227 1 98.31 81 GLU B CA 1
ATOM 1537 C C . GLU B 1 81 ? -0.64 -17.422 -7.133 1 98.31 81 GLU B C 1
ATOM 1539 O O . GLU B 1 81 ? -1.379 -17.797 -6.215 1 98.31 81 GLU B O 1
ATOM 1544 N N . SER B 1 82 ? 0.638 -17.797 -7.262 1 98.69 82 SER B N 1
ATOM 1545 C CA . SER B 1 82 ? 1.239 -18.656 -6.25 1 98.69 82 SER B CA 1
ATOM 1546 C C . SER B 1 82 ? 1.287 -17.969 -4.891 1 98.69 82 SER B C 1
ATOM 1548 O O . SER B 1 82 ? 0.991 -18.578 -3.865 1 98.69 82 SER B O 1
ATOM 1550 N N . LEU B 1 83 ? 1.638 -16.703 -4.898 1 98.81 83 LEU B N 1
ATOM 1551 C CA . LEU B 1 83 ? 1.697 -15.938 -3.652 1 98.81 83 LEU B CA 1
ATOM 1552 C C . LEU B 1 83 ? 0.304 -15.758 -3.059 1 98.81 83 LEU B C 1
ATOM 1554 O O . LEU B 1 83 ? 0.129 -15.836 -1.842 1 98.81 83 LEU B O 1
ATOM 1558 N N . LEU B 1 84 ? -0.681 -15.539 -3.902 1 98.81 84 LEU B N 1
ATOM 1559 C CA . LEU B 1 84 ? -2.053 -15.375 -3.43 1 98.81 84 LEU B CA 1
ATOM 1560 C C . LEU B 1 84 ? -2.543 -16.641 -2.734 1 98.81 84 LEU B C 1
ATOM 1562 O O . LEU B 1 84 ? -3.184 -16.562 -1.684 1 98.81 84 LEU B O 1
ATOM 1566 N N . THR B 1 85 ? -2.223 -17.766 -3.34 1 98.56 85 THR B N 1
ATOM 1567 C CA . THR B 1 85 ? -2.613 -19.031 -2.756 1 98.56 85 THR B CA 1
ATOM 1568 C C . THR B 1 85 ? -2.041 -19.188 -1.349 1 98.56 85 THR B C 1
ATOM 1570 O O . THR B 1 85 ? -2.752 -19.578 -0.423 1 98.56 85 THR B O 1
ATOM 1573 N N . VAL B 1 86 ? -0.793 -18.844 -1.185 1 98.75 86 VAL B N 1
ATOM 1574 C CA . VAL B 1 86 ? -0.135 -18.953 0.114 1 98.75 86 VAL B CA 1
ATOM 1575 C C . VAL B 1 86 ? -0.815 -18.016 1.114 1 98.75 86 VAL B C 1
ATOM 1577 O O . VAL B 1 86 ? -1.108 -18.406 2.244 1 98.75 86 VAL B O 1
ATOM 1580 N N . VAL B 1 87 ? -1.096 -16.781 0.747 1 98.56 87 VAL B N 1
ATOM 1581 C CA . VAL B 1 87 ? -1.68 -15.781 1.638 1 98.56 87 VAL B CA 1
ATOM 1582 C C . VAL B 1 87 ? -3.053 -16.25 2.109 1 98.56 87 VAL B C 1
ATOM 1584 O O . VAL B 1 87 ? -3.385 -16.141 3.291 1 98.56 87 VAL B O 1
ATOM 1587 N N . GLN B 1 88 ? -3.797 -16.828 1.246 1 97.62 88 GLN B N 1
ATOM 1588 C CA . GLN B 1 88 ? -5.125 -17.312 1.598 1 97.62 88 GLN B CA 1
ATOM 1589 C C . GLN B 1 88 ? -5.035 -18.438 2.637 1 97.62 88 GLN B C 1
ATOM 1591 O O . GLN B 1 88 ? -5.926 -18.578 3.479 1 97.62 88 GLN B O 1
ATOM 1596 N N . ASP B 1 89 ? -3.969 -19.109 2.594 1 97.25 89 ASP B N 1
ATOM 1597 C CA . ASP B 1 89 ? -3.822 -20.312 3.418 1 97.25 89 ASP B CA 1
ATOM 1598 C C . ASP B 1 89 ? -3.168 -19.984 4.758 1 97.25 89 ASP B C 1
ATOM 1600 O O . ASP B 1 89 ? -2.895 -20.875 5.562 1 97.25 89 ASP B O 1
ATOM 1604 N N . LEU B 1 90 ? -2.912 -18.734 5.02 1 96.81 90 LEU B N 1
ATOM 1605 C CA . LEU B 1 90 ? -2.256 -18.328 6.258 1 96.81 90 LEU B CA 1
ATOM 1606 C C . LEU B 1 90 ? -3.227 -18.375 7.43 1 96.81 90 LEU B C 1
ATOM 1608 O O . LEU B 1 90 ? -2.811 -18.312 8.586 1 96.81 90 LEU B O 1
ATOM 1612 N N . GLY B 1 91 ? -4.484 -18.641 7.219 1 89.69 91 GLY B N 1
ATOM 1613 C CA . GLY B 1 91 ? -5.484 -18.656 8.273 1 89.69 91 GLY B CA 1
ATOM 1614 C C . GLY B 1 91 ? -5.113 -19.547 9.445 1 89.69 91 GLY B C 1
ATOM 1615 O O . GLY B 1 91 ? -4.004 -20.078 9.492 1 89.69 91 GLY B O 1
ATOM 1616 N N . PRO B 1 92 ? -5.926 -19.609 10.391 1 94.56 92 PRO B N 1
ATOM 1617 C CA . PRO B 1 92 ? -7.352 -19.281 10.312 1 94.56 92 PRO B CA 1
ATOM 1618 C C . PRO B 1 92 ? -7.613 -17.766 10.336 1 94.56 92 PRO B C 1
ATOM 1620 O O . PRO B 1 92 ? -6.816 -17.016 10.891 1 94.56 92 PRO B O 1
ATOM 1623 N N . TRP B 1 93 ? -8.719 -17.422 9.695 1 95.81 93 TRP B N 1
ATOM 1624 C CA . TRP B 1 93 ? -9.203 -16.047 9.68 1 95.81 93 TRP B CA 1
ATOM 1625 C C . TRP B 1 93 ? -10.406 -15.883 10.602 1 95.81 93 TRP B C 1
ATOM 1627 O O . TRP B 1 93 ? -11.188 -16.828 10.781 1 95.81 93 TRP B O 1
ATOM 1637 N N . PRO B 1 94 ? -10.555 -14.695 11.195 1 94.44 94 PRO B N 1
ATOM 1638 C CA . PRO B 1 94 ? -11.633 -14.5 12.164 1 94.44 94 PRO B CA 1
ATOM 1639 C C . PRO B 1 94 ? -13.016 -14.688 11.547 1 94.44 94 PRO B C 1
ATOM 1641 O O . PRO B 1 94 ? -13.258 -14.258 10.414 1 94.44 94 PRO B O 1
ATOM 1644 N N . ALA B 1 95 ? -13.844 -15.305 12.352 1 91.94 95 ALA B N 1
ATOM 1645 C CA . ALA B 1 95 ? -15.234 -15.453 11.922 1 91.94 95 ALA B CA 1
ATOM 1646 C C . ALA B 1 95 ? -15.938 -14.102 11.859 1 91.94 95 ALA B C 1
ATOM 1648 O O . ALA B 1 95 ? -15.727 -13.242 12.711 1 91.94 95 ALA B O 1
ATOM 1649 N N . GLY B 1 96 ? -16.828 -13.914 10.844 1 92.44 96 GLY B N 1
ATOM 1650 C CA . GLY B 1 96 ? -17.625 -12.703 10.742 1 92.44 96 GLY B CA 1
ATOM 1651 C C . GLY B 1 96 ? -16.875 -11.555 10.078 1 92.44 96 GLY B C 1
ATOM 1652 O O . GLY B 1 96 ? -17.438 -10.477 9.891 1 92.44 96 GLY B O 1
ATOM 1653 N N . LEU B 1 97 ? -15.641 -11.797 9.82 1 95 97 LEU B N 1
ATOM 1654 C CA . LEU B 1 97 ? -14.82 -10.773 9.188 1 95 97 LEU B CA 1
ATOM 1655 C C . LEU B 1 97 ? -14.617 -11.078 7.707 1 95 97 LEU B C 1
ATOM 1657 O O . LEU B 1 97 ? -14.25 -12.195 7.344 1 95 97 LEU B O 1
ATOM 1661 N N . SER B 1 98 ? -14.938 -10.156 6.871 1 96.38 98 SER B N 1
ATOM 1662 C CA . SER B 1 98 ? -14.578 -10.266 5.465 1 96.38 98 SER B CA 1
ATOM 1663 C C . SER B 1 98 ? -13.133 -9.844 5.227 1 96.38 98 SER B C 1
ATOM 1665 O O . SER B 1 98 ? -12.742 -8.727 5.586 1 96.38 98 SER B O 1
ATOM 1667 N N . VAL B 1 99 ? -12.359 -10.711 4.68 1 97.81 99 VAL B N 1
ATOM 1668 C CA . VAL B 1 99 ? -10.945 -10.414 4.461 1 97.81 99 VAL B CA 1
ATOM 1669 C C . VAL B 1 99 ? -10.641 -10.43 2.965 1 97.81 99 VAL B C 1
ATOM 1671 O O . VAL B 1 99 ? -10.984 -11.383 2.268 1 97.81 99 VAL B O 1
ATOM 1674 N N . GLN B 1 100 ? -10.039 -9.422 2.492 1 98.25 100 GLN B N 1
ATOM 1675 C CA . GLN B 1 100 ? -9.57 -9.367 1.112 1 98.25 100 GLN B CA 1
ATOM 1676 C C . GLN B 1 100 ? -8.07 -9.641 1.033 1 98.25 100 GLN B C 1
ATOM 1678 O O . GLN B 1 100 ? -7.293 -9.125 1.844 1 98.25 100 GLN B O 1
ATOM 1683 N N . PHE B 1 101 ? -7.672 -10.477 0.07 1 98.56 101 PHE B N 1
ATOM 1684 C CA . PHE B 1 101 ? -6.281 -10.797 -0.232 1 98.56 101 PHE B CA 1
ATOM 1685 C C . PHE B 1 101 ? -5.895 -10.273 -1.61 1 98.56 101 PHE B C 1
ATOM 1687 O O . PHE B 1 101 ? -6.641 -10.445 -2.578 1 98.56 101 PHE B O 1
ATOM 1694 N N . SER B 1 102 ? -4.715 -9.664 -1.65 1 98.75 102 SER B N 1
ATOM 1695 C CA . SER B 1 102 ? -4.289 -9.219 -2.973 1 98.75 102 SER B CA 1
ATOM 1696 C C . SER B 1 102 ? -2.771 -9.273 -3.111 1 98.75 102 SER B C 1
ATOM 1698 O O . SER B 1 102 ? -2.047 -9.203 -2.117 1 98.75 102 SER B O 1
ATOM 1700 N N . VAL B 1 103 ? -2.314 -9.469 -4.352 1 98.81 103 VAL B N 1
ATOM 1701 C CA . VAL B 1 103 ? -0.9 -9.492 -4.711 1 98.81 103 VAL B CA 1
ATOM 1702 C C . VAL B 1 103 ? -0.663 -8.594 -5.926 1 98.81 103 VAL B C 1
ATOM 1704 O O . VAL B 1 103 ? -1.375 -8.695 -6.926 1 98.81 103 VAL B O 1
ATOM 1707 N N . GLU B 1 104 ? 0.227 -7.738 -5.73 1 98.56 104 GLU B N 1
ATOM 1708 C CA . GLU B 1 104 ? 0.687 -6.879 -6.82 1 98.56 104 GLU B CA 1
ATOM 1709 C C . GLU B 1 104 ? 2.143 -7.172 -7.176 1 98.56 104 GLU B C 1
ATOM 1711 O O . GLU B 1 104 ? 2.982 -7.34 -6.289 1 98.56 104 GLU B O 1
ATOM 1716 N N . ILE B 1 105 ? 2.432 -7.191 -8.492 1 98.38 105 ILE B N 1
ATOM 1717 C CA . ILE B 1 105 ? 3.801 -7.312 -8.984 1 98.38 105 ILE B CA 1
ATOM 1718 C C . ILE B 1 105 ? 4.27 -5.965 -9.531 1 98.38 105 ILE B C 1
ATOM 1720 O O . ILE B 1 105 ? 3.578 -5.34 -10.336 1 98.38 105 ILE B O 1
ATOM 1724 N N . VAL B 1 106 ? 5.441 -5.531 -9.102 1 97.94 106 VAL B N 1
ATOM 1725 C CA . VAL B 1 106 ? 5.984 -4.234 -9.492 1 97.94 106 VAL B CA 1
ATOM 1726 C C . VAL B 1 106 ? 7.348 -4.426 -10.156 1 97.94 106 VAL B C 1
ATOM 1728 O O . VAL B 1 106 ? 8.234 -5.074 -9.594 1 97.94 106 VAL B O 1
ATOM 1731 N N . ASP B 1 107 ? 7.523 -3.787 -11.305 1 97.31 107 ASP B N 1
ATOM 1732 C CA . ASP B 1 107 ? 8.828 -3.811 -11.961 1 97.31 107 ASP B CA 1
ATOM 1733 C C . ASP B 1 107 ? 9.734 -2.705 -11.422 1 97.31 107 ASP B C 1
ATOM 1735 O O . ASP B 1 107 ? 9.359 -1.531 -11.422 1 97.31 107 ASP B O 1
ATOM 1739 N N . MET B 1 108 ? 10.852 -3.125 -10.953 1 97.38 108 MET B N 1
ATOM 1740 C CA . MET B 1 108 ? 11.922 -2.164 -10.695 1 97.38 108 MET B CA 1
ATOM 1741 C C . MET B 1 108 ? 12.781 -1.969 -11.945 1 97.38 108 MET B C 1
ATOM 1743 O O . MET B 1 108 ? 13.078 -2.93 -12.656 1 97.38 108 MET B O 1
ATOM 1747 N N . ASP B 1 109 ? 13.039 -0.743 -12.195 1 96.38 109 ASP B N 1
ATOM 1748 C CA . ASP B 1 109 ? 13.844 -0.43 -13.367 1 96.38 109 ASP B CA 1
ATOM 1749 C C . ASP B 1 109 ? 15.258 -1.003 -13.234 1 96.38 109 ASP B C 1
ATOM 1751 O O . ASP B 1 109 ? 16.062 -0.501 -12.453 1 96.38 109 ASP B O 1
ATOM 1755 N N . ARG B 1 110 ? 15.547 -1.973 -14.039 1 93.62 110 ARG B N 1
ATOM 1756 C CA . ARG B 1 110 ? 16.812 -2.689 -13.992 1 93.62 110 ARG B CA 1
ATOM 1757 C C . ARG B 1 110 ? 17.984 -1.751 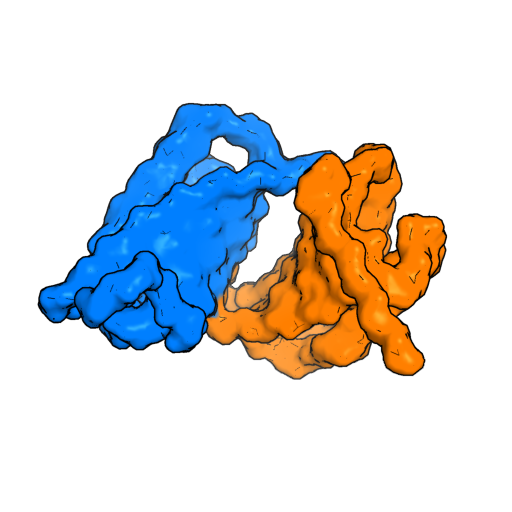-14.273 1 93.62 110 ARG B C 1
ATOM 1759 O O . ARG B 1 110 ? 19.062 -1.896 -13.68 1 93.62 110 ARG B O 1
ATOM 1766 N N . GLY B 1 111 ? 17.844 -0.792 -15.141 1 94.88 111 GLY B N 1
ATOM 1767 C CA . GLY B 1 111 ? 18.906 0.095 -15.586 1 94.88 111 GLY B CA 1
ATOM 1768 C C . GLY B 1 111 ? 19.422 1.008 -14.492 1 94.88 111 GLY B C 1
ATOM 1769 O O . GLY B 1 111 ? 20.5 1.585 -14.617 1 94.88 111 GLY B O 1
ATOM 1770 N N . CYS B 1 112 ? 18.609 1.26 -13.477 1 95.06 112 CYS B N 1
ATOM 1771 C CA . CYS B 1 112 ? 19.031 2.215 -12.453 1 95.06 112 CYS B CA 1
ATOM 1772 C C . CYS B 1 112 ? 19.031 1.572 -11.07 1 95.06 112 CYS B C 1
ATOM 1774 O O . CYS B 1 112 ? 19.188 2.262 -10.062 1 95.06 112 CYS B O 1
ATOM 1776 N N . TYR B 1 113 ? 18.891 0.245 -11.148 1 96.06 113 TYR B N 1
ATOM 1777 C CA . TYR B 1 113 ? 18.969 -0.466 -9.883 1 96.06 113 TYR B CA 1
ATOM 1778 C C . TYR B 1 113 ? 20.422 -0.675 -9.461 1 96.06 113 TYR B C 1
ATOM 1780 O O . TYR B 1 113 ? 21.266 -1.035 -10.281 1 96.06 113 TYR B O 1
ATOM 1788 N N . ALA B 1 114 ? 20.734 -0.421 -8.211 1 96.62 114 ALA B N 1
ATOM 1789 C CA . ALA B 1 114 ? 22.062 -0.604 -7.656 1 96.62 114 ALA B CA 1
ATOM 1790 C C . ALA B 1 114 ? 22.031 -1.423 -6.371 1 96.62 114 ALA B C 1
ATOM 1792 O O . ALA B 1 114 ? 21.125 -1.254 -5.547 1 96.62 114 ALA B O 1
ATOM 1793 N N . LYS B 1 115 ? 22.969 -2.389 -6.285 1 94.75 115 LYS B N 1
ATOM 1794 C CA . LYS B 1 115 ? 23.047 -3.26 -5.117 1 94.75 115 LYS B CA 1
ATOM 1795 C C . LYS B 1 115 ? 24.5 -3.57 -4.746 1 94.75 115 LYS B C 1
ATOM 1797 O O . LYS B 1 115 ? 25.359 -3.68 -5.625 1 94.75 115 LYS B O 1
ATOM 1802 N N . ALA B 1 116 ? 24.812 -3.635 -3.412 1 96 116 ALA B N 1
ATOM 1803 C CA . ALA B 1 116 ? 26.078 -4.105 -2.865 1 96 116 ALA B CA 1
ATOM 1804 C C . ALA B 1 116 ? 25.859 -5.07 -1.705 1 96 116 ALA B C 1
ATOM 1806 O O . ALA B 1 116 ? 24.812 -5.031 -1.049 1 96 116 ALA B O 1
ATOM 1807 N N . ILE B 1 117 ? 26.75 -6.105 -1.614 1 94.62 117 ILE B N 1
ATOM 1808 C CA . ILE B 1 117 ? 26.75 -7.043 -0.497 1 94.62 117 ILE B CA 1
ATOM 1809 C C . ILE B 1 117 ? 28.062 -6.957 0.257 1 94.62 117 ILE B C 1
ATOM 1811 O O . ILE B 1 117 ? 29.141 -6.898 -0.357 1 94.62 117 ILE B O 1
ATOM 1815 N N . LEU B 1 118 ? 28.047 -6.691 1.53 1 94.5 118 LEU B N 1
ATOM 1816 C CA . LEU B 1 118 ? 29.234 -6.777 2.381 1 94.5 118 LEU B CA 1
ATOM 1817 C C . LEU B 1 118 ? 29.297 -8.133 3.078 1 94.5 118 LEU B C 1
ATOM 1819 O O . LEU B 1 118 ? 28.406 -8.477 3.859 1 94.5 118 LEU B O 1
ATOM 1823 N N . ASP B 1 119 ? 30.203 -8.969 2.66 1 84.5 119 ASP B N 1
ATOM 1824 C CA . ASP B 1 119 ? 30.422 -10.273 3.281 1 84.5 119 ASP B CA 1
ATOM 1825 C C . ASP B 1 119 ? 31.531 -10.203 4.324 1 84.5 119 ASP B C 1
ATOM 1827 O O . ASP B 1 119 ? 32.531 -9.516 4.121 1 84.5 119 ASP B O 1
ATOM 1831 N N . SER B 1 120 ? 31.219 -10.172 5.445 1 69.31 120 SER B N 1
ATOM 1832 C CA . SER B 1 120 ? 32.344 -10.242 6.387 1 69.31 120 SER B CA 1
ATOM 1833 C C . SER B 1 120 ? 32.969 -11.641 6.406 1 69.31 120 SER B C 1
ATOM 1835 O O . SER B 1 120 ? 32.281 -12.625 6.117 1 69.31 120 SER B O 1
#

InterPro domains:
  IPR004220 5-carboxymethyl-2-hydroxymuconate isomerase [PF02962] (2-112)
  IPR004220 5-carboxymethyl-2-hydroxymuconate isomerase [PTHR37950] (1-116)
  IPR004220 5-carboxymethyl-2-hydroxymuconate isomerase [cd00580] (2-112)
  IPR014347 Tautomerase/MIF superfamily [G3DSA:3.30.429.10] (1-119)
  IPR014347 Tautomerase/MIF superfamily [SSF55331] (2-116)

Solvent-accessible surface area (backbone atoms only — not comparable to full-atom values): 13618 Å² total; per-residue (Å²): 102,34,43,35,41,36,41,31,36,59,91,48,79,70,61,51,62,68,60,51,50,44,53,53,37,46,52,47,40,71,66,68,82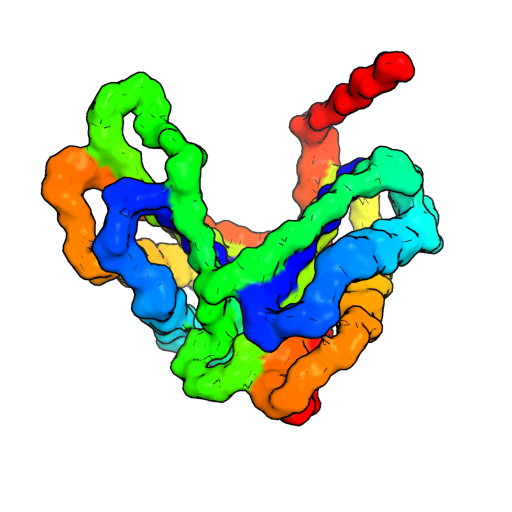,44,61,50,79,45,32,37,36,36,48,43,77,39,80,86,80,79,66,79,88,68,86,68,58,54,45,42,40,40,35,39,40,33,31,58,54,84,73,51,71,66,57,51,51,50,52,41,53,55,50,44,54,52,60,69,63,56,52,79,72,66,85,89,49,50,70,45,78,48,60,44,82,40,74,38,55,59,83,24,49,37,75,51,74,46,81,82,99,35,42,37,40,36,41,32,36,61,92,48,77,71,59,50,63,69,59,51,50,50,52,52,52,49,52,48,39,72,68,68,81,43,59,68,89,46,60,44,72,51,73,43,77,37,81,43,66,43,49,22,74,67,85,71,60,54,47,41,39,40,33,40,40,34,30,57,53,84,72,51,67,66,57,46,28,50,51,21,50,55,50,44,55,52,61,68,64,54,53,80,72,64,80,67,33,33,37,38,39,37,21,41,61,41,73,37,63,57,91,78,60,83,88,89,84,86,79,128